Protein AF-A0A9X8VEU8-F1 (afdb_monomer_lite)

Secondary structure (DSSP, 8-state):
-HHHHHHHHHHHHHHHHHHHHHTS-GGGEEEETTEEEEGGGTEEEEHHHHHHHHTTSPPPPTTT-PPPPGGG-SSTT--SS---TTHHHHHHT---BGGG---TTPPEEEEE--SSTT-EEEEEE-HHHHTSTTEEEEEEETTEEEEEESSHHHHHHHHHH-EEEEE-TTS----HHHHHHHHHHHHTS--------S-HHHHHTT-S---------PPPP---SSPS--EEEE-SS-EEEEE--S-HHHHHHHHHHHHT--GGGEEEEE-B-S--TTTT-----TTT---HHHHHHHHHHHH-

InterPro domains:
  IPR000674 Aldehyde oxidase/xanthine dehydrogenase, a/b hammerhead [SM01008] (92-170)
  IPR008274 Aldehyde oxidase/xanthine dehydrogenase, first molybdopterin binding domain [PF02738] (193-281)
  IPR036856 Aldehyde oxidase/xanthine dehydrogenase, a/b hammerhead superfamily [SSF54665] (63-169)
  IPR037165 Aldehyde oxidase/xanthine dehydrogenase, molybdopterin binding domain superfamily [SSF56003] (151-283)
  IPR052516 Nicotinate and N-heterocyclic Hydroxylase [PTHR47495] (2-282)

pLDDT: mean 92.83, std 7.63, range [43.69, 98.81]

Foldseek 3Di:
DVVQLVVLQLVQLLLVLCCVVVVHDSVQWDDDPQWIARVVVRDIDGSVVRVVVSVPDDGPDSVPGDGDDPVPDPPPPDPPPDDPPCVVCVVPVVADAQLNDDDVPDWDKDFDADPFAPKDFPDKDQPQLCPQPFFDDWFAFPGHIMTTGPDDVSNVSSSVRIGTDIDCVVTDDDDPVRVVVVVVVVVPDDDDPPDDDDDVVVCVVPDPDDDDDDDDDDDDDQDQPDDDDWDWDDDLAAIEIEHQAPDCVQLLVVLCVLSVYDSVRYYYHHGDDSGQSCVNVDNCDPNRGDHSSSVNSRNNVRVD

Sequence (304 aa):
EQMRRMGAMARALLVQAAAQSWKTSAQEITVQAGKIRHAASGREAGFGEFAALAATLPPPDPASLTLKDPANFTLIGKARGLHRVDSLAKTNGSAQFSQDIHEPDMLTVTIKKPPRFGGKVATFDAERALAVPGVVAVKQVATGVAVYAKNTWAAIQGRERLRVTWDDAQAERRNTEEIYAEFRQVAQKTGVVAKSHGKPDEVFDKADKVIEAEYTFPYVAHAPMEPLDGYLFWDGESVKARYGCQIQTLDHKQLCDLFELPPDKVQIETILAGGSFGRRIDLGNPTLGPDLAADMAAAAKGIG

Radius of gyration: 27.78 Å; chains: 1; bounding box: 67×59×66 Å

Structure (mmCIF, N/CA/C/O backbone):
data_AF-A0A9X8VEU8-F1
#
_entry.id   AF-A0A9X8VEU8-F1
#
loop_
_atom_site.group_PDB
_atom_site.id
_atom_site.type_symbol
_atom_site.label_atom_id
_atom_site.label_alt_id
_atom_site.label_comp_id
_atom_site.label_asym_id
_atom_site.label_entity_id
_atom_site.label_seq_id
_atom_site.pdbx_PDB_ins_code
_atom_site.Cartn_x
_atom_site.Cartn_y
_atom_site.Cartn_z
_atom_site.occupancy
_atom_site.B_iso_or_equiv
_atom_site.auth_seq_id
_atom_site.auth_comp_id
_atom_site.auth_asym_id
_atom_site.auth_atom_id
_atom_site.pdbx_PDB_model_num
ATOM 1 N N . GLU A 1 1 ? -5.281 13.132 26.266 1.00 80.88 1 GLU A N 1
ATOM 2 C CA . GLU A 1 1 ? -6.517 13.466 27.016 1.00 80.88 1 GLU A CA 1
ATOM 3 C C . GLU A 1 1 ? -7.752 13.579 26.122 1.00 80.88 1 GLU A C 1
ATOM 5 O O . GLU A 1 1 ? -8.737 12.907 26.402 1.00 80.88 1 GLU A O 1
ATOM 10 N N . GLN A 1 2 ? -7.682 14.337 25.023 1.00 89.00 2 GLN A N 1
ATOM 11 C CA . GLN A 1 2 ? -8.755 14.501 24.027 1.00 89.00 2 GLN A CA 1
ATOM 12 C C . GLN A 1 2 ? -9.494 13.194 23.668 1.00 89.00 2 GLN A C 1
ATOM 14 O O . GLN A 1 2 ? -10.708 13.115 23.826 1.00 89.00 2 GLN A O 1
ATOM 19 N N . MET A 1 3 ? -8.769 12.131 23.298 1.00 91.31 3 MET A N 1
ATOM 20 C CA . MET A 1 3 ? -9.357 10.817 22.971 1.00 91.31 3 MET A CA 1
ATOM 21 C C . MET A 1 3 ? -10.167 10.196 24.124 1.00 91.31 3 MET A C 1
ATOM 23 O O . MET A 1 3 ? -11.203 9.578 23.896 1.00 91.31 3 MET A O 1
ATOM 27 N N . ARG A 1 4 ? -9.744 10.390 25.383 1.00 91.06 4 ARG A N 1
ATOM 28 C CA . ARG A 1 4 ? -10.476 9.890 26.563 1.00 91.06 4 ARG A CA 1
ATOM 29 C C . ARG A 1 4 ? -11.782 10.655 26.769 1.00 91.06 4 ARG A C 1
ATOM 31 O O . ARG A 1 4 ? -12.783 10.035 27.114 1.00 91.06 4 ARG A O 1
ATOM 38 N N . ARG A 1 5 ? -11.775 11.972 26.531 1.00 92.31 5 ARG A N 1
ATOM 39 C CA . ARG A 1 5 ? -12.982 12.813 26.580 1.00 92.31 5 ARG A CA 1
ATOM 40 C C . ARG A 1 5 ? -13.979 12.408 25.497 1.00 92.31 5 ARG A C 1
ATOM 42 O O . ARG A 1 5 ? -15.144 12.209 25.815 1.00 92.31 5 ARG A O 1
ATOM 49 N N . MET A 1 6 ? -13.514 12.170 24.267 1.00 91.56 6 MET A N 1
ATOM 50 C CA . MET A 1 6 ? -14.371 11.657 23.188 1.00 91.56 6 MET A CA 1
ATOM 51 C C . MET A 1 6 ? -14.985 10.292 23.533 1.00 91.56 6 MET A C 1
ATOM 53 O O . MET A 1 6 ? -16.185 10.099 23.363 1.00 91.56 6 MET A O 1
ATOM 57 N N . GLY A 1 7 ? -14.202 9.364 24.095 1.00 92.56 7 GLY A N 1
ATOM 58 C CA . GLY A 1 7 ? -14.723 8.066 24.540 1.00 92.56 7 GLY A CA 1
ATOM 59 C C . GLY A 1 7 ? -15.752 8.168 25.676 1.00 92.56 7 GLY A C 1
ATOM 60 O O . GLY A 1 7 ? -16.753 7.452 25.668 1.00 92.56 7 GLY A O 1
ATOM 61 N N . ALA A 1 8 ? -15.539 9.069 26.642 1.00 93.56 8 ALA A N 1
ATOM 62 C CA . ALA A 1 8 ? -16.493 9.319 27.725 1.00 93.56 8 ALA A CA 1
ATOM 63 C C . ALA A 1 8 ? -17.805 9.930 27.205 1.00 93.56 8 ALA A C 1
ATOM 65 O O . ALA A 1 8 ? -18.878 9.479 27.605 1.00 93.56 8 ALA A O 1
ATOM 66 N N . MET A 1 9 ? -17.711 10.880 26.269 1.00 95.06 9 MET A N 1
ATOM 67 C CA . MET A 1 9 ? -18.851 11.488 25.575 1.00 95.06 9 MET A CA 1
ATOM 68 C C . MET A 1 9 ? -19.691 10.430 24.850 1.00 95.06 9 MET A C 1
ATOM 70 O O . MET A 1 9 ? -20.888 10.308 25.099 1.00 95.06 9 MET A O 1
ATOM 74 N N . ALA A 1 10 ? -19.051 9.607 24.012 1.00 94.50 10 ALA A N 1
ATOM 75 C CA . ALA A 1 10 ? -19.727 8.547 23.269 1.00 94.50 10 ALA A CA 1
ATOM 76 C C . ALA A 1 10 ? -20.414 7.541 24.205 1.00 94.50 10 ALA A C 1
ATOM 78 O O . ALA A 1 10 ? -21.565 7.169 23.984 1.00 94.50 10 ALA A O 1
ATOM 79 N N . ARG A 1 11 ? -19.744 7.136 25.295 1.00 94.81 11 ARG A N 1
ATOM 80 C CA . ARG A 1 11 ? -20.345 6.256 26.308 1.00 94.81 11 ARG A CA 1
ATOM 81 C C . ARG A 1 11 ? -21.582 6.891 26.946 1.00 94.81 11 ARG A C 1
ATOM 83 O O . ARG A 1 11 ? -22.567 6.185 27.133 1.00 94.81 11 ARG A O 1
ATOM 90 N N . ALA A 1 12 ? -21.528 8.172 27.308 1.00 95.12 12 ALA A N 1
ATOM 91 C CA . ALA A 1 12 ? -22.650 8.869 27.932 1.00 95.12 12 ALA A CA 1
ATOM 92 C C . ALA A 1 12 ? -23.870 8.920 27.000 1.00 95.12 12 ALA A C 1
ATOM 94 O O . ALA A 1 12 ? -24.964 8.546 27.418 1.00 95.12 12 ALA A O 1
ATOM 95 N N . LEU A 1 13 ? -23.663 9.275 25.728 1.00 96.44 13 LEU A N 1
ATOM 96 C CA . LEU A 1 13 ? -24.722 9.315 24.715 1.00 96.44 13 LEU A CA 1
ATOM 97 C C . LEU A 1 13 ? -25.338 7.932 24.468 1.00 96.44 13 LEU A C 1
ATOM 99 O O . LEU A 1 13 ? -26.557 7.797 24.435 1.00 96.44 13 LEU A O 1
ATOM 103 N N . LEU A 1 14 ? -24.513 6.885 24.367 1.00 97.50 14 LEU A N 1
ATOM 104 C CA . LEU A 1 14 ? -24.988 5.507 24.210 1.00 97.50 14 LEU A CA 1
ATOM 105 C C . LEU A 1 14 ? -25.795 5.024 25.425 1.00 97.50 14 LEU A C 1
ATOM 107 O O . LEU A 1 14 ? -26.831 4.384 25.265 1.00 97.50 14 LEU A O 1
ATOM 111 N N . VAL A 1 15 ? -25.342 5.344 26.640 1.00 96.69 15 VAL A N 1
ATOM 112 C CA . VAL A 1 15 ? -26.065 5.030 27.882 1.00 96.69 15 VAL A CA 1
ATOM 113 C C . VAL A 1 15 ? -27.403 5.768 27.939 1.00 96.69 15 VAL A C 1
ATOM 115 O O . VAL A 1 15 ? -28.410 5.171 28.314 1.00 96.69 15 VAL A O 1
ATOM 118 N N . GLN A 1 16 ? -27.436 7.037 27.535 1.00 96.12 16 GLN A N 1
ATOM 119 C CA . GLN A 1 16 ? -28.658 7.835 27.503 1.00 96.12 16 GLN A CA 1
ATOM 120 C C . GLN A 1 16 ? -29.652 7.321 26.453 1.00 96.12 16 GLN A C 1
ATOM 122 O O . GLN A 1 16 ? -30.837 7.183 26.751 1.00 96.12 16 GLN A O 1
ATOM 127 N N . ALA A 1 17 ? -29.177 6.976 25.255 1.00 97.88 17 ALA A N 1
ATOM 128 C CA . ALA A 1 17 ? -29.993 6.377 24.203 1.00 97.88 17 ALA A CA 1
ATOM 129 C C . ALA A 1 17 ? -30.575 5.021 24.634 1.00 97.88 17 ALA A C 1
ATOM 131 O O . ALA A 1 17 ? -31.760 4.754 24.412 1.00 97.88 17 ALA A O 1
ATOM 132 N N . ALA A 1 18 ? -29.777 4.193 25.315 1.00 97.88 18 ALA A N 1
ATOM 133 C CA . ALA A 1 18 ? -30.263 2.954 25.904 1.00 97.88 18 ALA A CA 1
ATOM 134 C C . ALA A 1 18 ? -31.328 3.223 26.964 1.00 97.88 18 ALA A C 1
ATOM 136 O O . ALA A 1 18 ? -32.417 2.676 26.860 1.00 97.88 18 ALA A O 1
ATOM 137 N N . ALA A 1 19 ? -31.068 4.117 27.920 1.00 97.38 19 ALA A N 1
ATOM 138 C CA . ALA A 1 19 ? -32.014 4.500 28.966 1.00 97.38 19 ALA A CA 1
ATOM 139 C C . ALA A 1 19 ? -33.370 4.967 28.399 1.00 97.38 19 ALA A C 1
ATOM 141 O O . ALA A 1 19 ? -34.414 4.496 28.849 1.00 97.38 19 ALA A O 1
ATOM 142 N N . GLN A 1 20 ? -33.361 5.805 27.353 1.00 97.12 20 GLN A N 1
ATOM 143 C CA . GLN A 1 20 ? -34.574 6.237 26.646 1.00 97.12 20 GLN A CA 1
ATOM 144 C C . GLN A 1 20 ? -35.307 5.067 25.977 1.00 97.12 20 GLN A C 1
ATOM 146 O O . GLN A 1 20 ? -36.500 4.873 26.213 1.00 97.12 20 GLN A O 1
ATOM 151 N N . SER A 1 21 ? -34.592 4.255 25.192 1.00 96.94 21 SER A N 1
ATOM 152 C CA . SER A 1 21 ? -35.161 3.094 24.483 1.00 96.94 21 SER A CA 1
ATOM 153 C C . SER A 1 21 ? -35.772 2.087 25.453 1.00 96.94 21 SER A C 1
ATOM 155 O O . SER A 1 21 ? -36.806 1.469 25.205 1.00 96.94 21 SER A O 1
ATOM 157 N N . TRP A 1 22 ? -35.122 1.939 26.598 1.00 97.44 22 TRP A N 1
ATOM 158 C CA . TRP A 1 22 ? -35.466 0.982 27.623 1.00 97.44 22 TRP A CA 1
ATOM 159 C C . TRP A 1 22 ? -36.407 1.532 28.691 1.00 97.44 22 TRP A C 1
ATOM 161 O O . TRP A 1 22 ? -36.830 0.756 29.554 1.00 97.44 22 TRP A O 1
ATOM 171 N N . LYS A 1 23 ? -36.768 2.817 28.605 1.00 96.56 23 LYS A N 1
ATOM 172 C CA . LYS A 1 23 ? -37.617 3.529 29.567 1.00 96.56 23 LYS A CA 1
ATOM 173 C C . LYS A 1 23 ? -37.139 3.324 31.008 1.00 96.56 23 LYS A C 1
ATOM 175 O O . LYS A 1 23 ? -37.924 2.995 31.890 1.00 96.56 23 LYS A O 1
ATOM 180 N N . THR A 1 24 ? -35.834 3.460 31.217 1.00 96.69 24 THR A N 1
ATOM 181 C CA . THR A 1 24 ? -35.183 3.342 32.526 1.00 96.69 24 THR A CA 1
ATOM 182 C C . THR A 1 24 ? -34.239 4.520 32.767 1.00 96.69 24 THR A C 1
ATOM 184 O O . THR A 1 24 ? -34.009 5.347 31.885 1.00 96.69 24 THR A O 1
ATOM 187 N N . SER A 1 25 ? -33.703 4.607 33.975 1.00 96.00 25 SER A N 1
ATOM 188 C CA . SER A 1 25 ? -32.713 5.585 34.393 1.00 96.00 25 SER A CA 1
ATOM 189 C C . SER A 1 25 ? -31.328 5.270 33.813 1.00 96.00 25 SER A C 1
ATOM 191 O O . SER A 1 25 ? -30.880 4.123 33.819 1.00 96.00 25 SER A O 1
ATOM 193 N N . ALA A 1 26 ? -30.596 6.289 33.351 1.00 93.88 26 ALA A N 1
ATOM 194 C CA . ALA A 1 26 ? -29.228 6.132 32.839 1.00 93.88 26 ALA A CA 1
ATOM 195 C C . ALA A 1 26 ? -28.254 5.596 33.905 1.00 93.88 26 ALA A C 1
ATOM 197 O O . ALA A 1 26 ? -27.269 4.935 33.578 1.00 93.88 26 ALA A O 1
ATOM 198 N N . GLN A 1 27 ? -28.547 5.851 35.179 1.00 94.50 27 GLN A N 1
ATOM 199 C CA . GLN A 1 27 ? -27.792 5.381 36.335 1.00 94.50 27 GLN A CA 1
ATOM 200 C C . GLN A 1 27 ? -27.911 3.860 36.534 1.00 94.50 27 GLN A C 1
ATOM 202 O O . GLN A 1 27 ? -27.019 3.251 37.119 1.00 94.50 27 GLN A O 1
ATOM 207 N N . GLU A 1 28 ? -28.974 3.237 36.017 1.00 95.81 28 GLU A N 1
ATOM 208 C CA . GLU A 1 28 ? -29.200 1.785 36.082 1.00 95.81 28 GLU A CA 1
ATOM 209 C C . GLU A 1 28 ? -28.536 1.034 34.914 1.00 95.81 28 GLU A C 1
ATOM 211 O O . GLU A 1 28 ? -28.515 -0.201 34.873 1.00 95.81 28 GLU A O 1
ATOM 216 N N . ILE A 1 29 ? -27.976 1.775 33.954 1.00 97.19 29 ILE A N 1
ATOM 217 C CA . ILE A 1 29 ? -27.321 1.232 32.773 1.00 97.19 29 ILE A CA 1
ATOM 218 C C . ILE A 1 29 ? -25.823 1.071 33.019 1.00 97.19 29 ILE A C 1
ATOM 220 O O . ILE A 1 29 ? -25.087 2.022 33.296 1.00 97.19 29 ILE A O 1
ATOM 224 N N . THR A 1 30 ? -25.332 -0.145 32.814 1.00 95.19 30 THR A N 1
ATOM 225 C CA . THR A 1 30 ? -23.900 -0.450 32.875 1.00 95.19 30 THR A CA 1
ATOM 226 C C . THR A 1 30 ? -23.351 -0.776 31.494 1.00 95.19 30 THR A C 1
ATOM 228 O O . THR A 1 30 ? -24.073 -1.200 30.593 1.00 95.19 30 THR A O 1
ATOM 231 N N . VAL A 1 31 ? -22.046 -0.554 31.322 1.00 94.56 31 VAL A N 1
ATOM 232 C CA . VAL A 1 31 ? -21.327 -0.880 30.086 1.00 94.56 31 VAL A CA 1
ATOM 233 C C . VAL A 1 31 ? -20.151 -1.772 30.434 1.00 94.56 31 VAL A C 1
ATOM 235 O O . VAL A 1 31 ? -19.233 -1.332 31.129 1.00 94.56 31 VAL A O 1
ATOM 238 N N . GLN A 1 32 ? -20.163 -3.002 29.933 1.00 91.75 32 GLN A N 1
ATOM 239 C CA . GLN A 1 32 ? -19.116 -3.987 30.183 1.00 91.75 32 GLN A CA 1
ATOM 240 C C . GLN A 1 32 ? -18.902 -4.855 28.944 1.00 91.75 32 GLN A C 1
ATOM 242 O O . GLN A 1 32 ? -19.862 -5.304 28.326 1.00 91.75 32 GLN A O 1
ATOM 247 N N . ALA A 1 33 ? -17.634 -5.086 28.587 1.00 89.06 33 ALA A N 1
ATOM 248 C CA . ALA A 1 33 ? -17.236 -5.959 27.477 1.00 89.06 33 ALA A CA 1
ATOM 249 C C . ALA A 1 33 ? -17.983 -5.677 26.151 1.00 89.06 33 ALA A C 1
ATOM 251 O O . ALA A 1 33 ? -18.443 -6.594 25.480 1.00 89.06 33 ALA A O 1
ATOM 252 N N . GLY A 1 34 ? -18.133 -4.394 25.793 1.00 92.00 34 GLY A N 1
ATOM 253 C CA . GLY A 1 34 ? -18.794 -3.977 24.547 1.00 92.00 34 GLY A CA 1
ATOM 254 C C . GLY A 1 34 ? -20.324 -4.044 24.570 1.00 92.00 34 GLY A C 1
ATOM 255 O O . GLY A 1 34 ? -20.954 -3.865 23.530 1.00 92.00 34 GLY A O 1
ATOM 256 N N . LYS A 1 35 ? -20.923 -4.297 25.737 1.00 96.50 35 LYS A N 1
ATOM 257 C CA . LYS A 1 35 ? -22.369 -4.443 25.890 1.00 96.50 35 LYS A CA 1
ATOM 258 C C . LYS A 1 35 ? -22.936 -3.466 26.902 1.00 96.50 35 LYS A C 1
ATOM 260 O O . LYS A 1 35 ? -22.325 -3.211 27.943 1.00 96.50 35 LYS A O 1
ATOM 265 N N . ILE A 1 36 ? -24.110 -2.946 26.581 1.00 97.75 36 ILE A N 1
ATOM 266 C CA . ILE A 1 36 ? -24.948 -2.127 27.448 1.00 97.75 36 ILE A CA 1
ATOM 267 C C . ILE A 1 36 ? -25.932 -3.057 28.149 1.00 97.75 36 ILE A C 1
ATOM 269 O O . ILE A 1 36 ? -26.512 -3.929 27.507 1.00 97.75 36 ILE A O 1
ATOM 273 N N . ARG A 1 37 ? -26.086 -2.913 29.466 1.00 97.94 37 ARG A N 1
ATOM 274 C CA . ARG A 1 37 ? -26.861 -3.827 30.315 1.00 97.94 37 ARG A CA 1
ATOM 275 C C . ARG A 1 37 ? -27.745 -3.054 31.280 1.00 97.94 37 ARG A C 1
ATOM 277 O O . ARG A 1 37 ? -27.285 -2.087 31.885 1.00 97.94 37 ARG A O 1
ATOM 284 N N . HIS A 1 38 ? -28.965 -3.538 31.480 1.00 97.56 38 HIS A N 1
ATOM 285 C CA . HIS A 1 38 ? -29.892 -3.053 32.497 1.00 97.56 38 HIS A CA 1
ATOM 286 C C . HIS A 1 38 ? -30.288 -4.199 33.430 1.00 97.56 38 HIS A C 1
ATOM 288 O O . HIS A 1 38 ? -31.180 -4.994 33.111 1.00 97.56 38 HIS A O 1
ATOM 294 N N . ALA A 1 39 ? -29.615 -4.275 34.582 1.00 94.62 39 ALA A N 1
ATOM 295 C CA . ALA A 1 39 ? -29.668 -5.422 35.489 1.00 94.62 39 ALA A CA 1
ATOM 296 C C . ALA A 1 39 ? -31.090 -5.742 35.973 1.00 94.62 39 ALA A C 1
ATOM 298 O O . ALA A 1 39 ? -31.494 -6.899 35.917 1.00 94.62 39 ALA A O 1
ATOM 299 N N . ALA A 1 40 ? -31.871 -4.725 36.353 1.00 95.31 40 ALA A N 1
ATOM 300 C CA . ALA A 1 40 ? -33.224 -4.909 36.884 1.00 95.31 40 ALA A CA 1
ATOM 301 C C . ALA A 1 40 ? -34.180 -5.598 35.893 1.00 95.31 40 ALA A C 1
ATOM 303 O O . ALA A 1 40 ? -35.079 -6.321 36.303 1.00 95.31 40 ALA A O 1
ATOM 304 N N . SER A 1 41 ? -33.971 -5.405 34.585 1.00 95.00 41 SER A N 1
ATOM 305 C CA . SER A 1 41 ? -34.789 -6.042 33.537 1.00 95.00 41 SER A CA 1
ATOM 306 C C . SER A 1 41 ? -34.140 -7.257 32.871 1.00 95.00 41 SER A C 1
ATOM 308 O O . SER A 1 41 ? -34.758 -7.871 32.010 1.00 95.00 41 SER A O 1
ATOM 310 N N . GLY A 1 42 ? -32.859 -7.522 33.141 1.00 95.38 42 GLY A N 1
ATOM 311 C CA . GLY A 1 42 ? -32.063 -8.509 32.402 1.00 95.38 42 GLY A CA 1
ATOM 312 C C . GLY A 1 42 ? -31.724 -8.145 30.946 1.00 95.38 42 GLY A C 1
ATOM 313 O O . GLY A 1 42 ? -31.054 -8.926 30.278 1.00 95.38 42 GLY A O 1
ATOM 314 N N . ARG A 1 43 ? -32.145 -6.977 30.433 1.00 96.31 43 ARG A N 1
ATOM 315 C CA . ARG A 1 43 ? -31.849 -6.544 29.057 1.00 96.31 43 ARG A CA 1
ATOM 316 C C . ARG A 1 43 ? -30.367 -6.274 28.833 1.00 96.31 43 ARG A C 1
ATOM 318 O O . ARG A 1 43 ? -29.679 -5.693 29.679 1.00 96.31 43 ARG A O 1
ATOM 325 N N . GLU A 1 44 ? -29.914 -6.631 27.640 1.00 97.44 44 GLU A N 1
ATOM 326 C CA . GLU A 1 44 ? -28.543 -6.473 27.183 1.00 97.44 44 GLU A CA 1
ATOM 327 C C . GLU A 1 44 ? -28.518 -6.280 25.668 1.00 97.44 44 GLU A C 1
ATOM 329 O O . GLU A 1 44 ? -29.206 -6.995 24.945 1.00 97.44 44 GLU A O 1
ATOM 334 N N . ALA A 1 45 ? -27.701 -5.341 25.199 1.00 97.25 45 ALA A N 1
ATOM 335 C CA . ALA A 1 45 ? -27.557 -5.024 23.783 1.00 97.25 45 ALA A CA 1
ATOM 336 C C . ALA A 1 45 ? -26.140 -4.526 23.463 1.00 97.25 45 ALA A C 1
ATOM 338 O O . ALA A 1 45 ? -25.399 -4.072 24.342 1.00 97.25 45 ALA A O 1
ATOM 339 N N . GLY A 1 46 ? -25.743 -4.626 22.195 1.00 97.81 46 GLY A N 1
ATOM 340 C CA . GLY A 1 46 ? -24.497 -4.034 21.699 1.00 97.81 46 GLY A CA 1
ATOM 341 C C . GLY A 1 46 ? -24.636 -2.528 21.451 1.00 97.81 46 GLY A C 1
ATOM 342 O O . GLY A 1 46 ? -25.739 -1.998 21.380 1.00 97.81 46 GLY A O 1
ATOM 343 N N . PHE A 1 47 ? -23.516 -1.823 21.263 1.00 97.38 47 PHE A N 1
ATOM 344 C CA . PHE A 1 47 ? -23.546 -0.378 20.981 1.00 97.38 47 PHE A CA 1
ATOM 345 C C . PHE A 1 47 ? -24.305 -0.015 19.700 1.00 97.38 47 PHE A C 1
ATOM 347 O O . PHE A 1 47 ? -24.947 1.031 19.659 1.00 97.38 47 PHE A O 1
ATOM 354 N N . GLY A 1 48 ? -24.249 -0.877 18.677 1.00 96.81 48 GLY A N 1
ATOM 355 C CA . GLY A 1 48 ? -24.879 -0.629 17.377 1.00 96.81 48 GLY A CA 1
ATOM 356 C C . GLY A 1 48 ? -26.388 -0.395 17.460 1.00 96.81 48 GLY A C 1
ATOM 357 O O . GLY A 1 48 ? -26.905 0.434 16.722 1.00 96.81 48 GLY A O 1
ATOM 358 N N . GLU A 1 49 ? -27.069 -1.038 18.412 1.00 97.44 49 GLU A N 1
ATOM 359 C CA . GLU A 1 49 ? -28.515 -0.884 18.618 1.00 97.44 49 GLU A CA 1
ATOM 360 C C . GLU A 1 49 ? -28.902 0.549 19.014 1.00 97.44 49 GLU A C 1
ATOM 362 O O . GLU A 1 49 ? -29.955 1.042 18.621 1.00 97.44 49 GLU A O 1
ATOM 367 N N . PHE A 1 50 ? -28.022 1.252 19.733 1.00 97.75 50 PHE A N 1
ATOM 368 C CA . PHE A 1 50 ? -28.281 2.611 20.216 1.00 97.75 50 PHE A CA 1
ATOM 369 C C . PHE A 1 50 ? -27.518 3.686 19.448 1.00 97.75 50 PHE A C 1
ATOM 371 O O . PHE A 1 50 ? -27.735 4.867 19.702 1.00 97.75 50 PHE A O 1
ATOM 378 N N . ALA A 1 51 ? -26.627 3.311 18.526 1.00 97.06 51 ALA A N 1
ATOM 379 C CA . ALA A 1 51 ? -25.727 4.246 17.854 1.00 97.06 51 ALA A CA 1
ATOM 380 C C . ALA A 1 51 ? -26.484 5.327 17.065 1.00 97.06 51 ALA A C 1
ATOM 382 O O . ALA A 1 51 ? -26.157 6.506 17.182 1.00 97.06 51 ALA A O 1
ATOM 383 N N . ALA A 1 52 ? -27.526 4.939 16.320 1.00 97.38 52 ALA A N 1
ATOM 384 C CA . ALA A 1 52 ? -28.333 5.873 15.534 1.00 97.38 52 ALA A CA 1
ATOM 385 C C . ALA A 1 52 ? -29.066 6.892 16.421 1.00 97.38 52 ALA A C 1
ATOM 387 O O . ALA A 1 52 ? -29.016 8.088 16.154 1.00 97.38 52 ALA A O 1
ATOM 388 N N . LEU A 1 53 ? -29.685 6.435 17.516 1.00 97.31 53 LEU A N 1
ATOM 389 C CA . LEU A 1 53 ? -30.354 7.325 18.466 1.00 97.31 53 LEU A CA 1
ATOM 390 C C . LEU A 1 53 ? -29.344 8.215 19.202 1.00 97.31 53 LEU A C 1
ATOM 392 O O . LEU A 1 53 ? -29.543 9.424 19.287 1.00 97.31 53 LEU A O 1
ATOM 396 N N . ALA A 1 54 ? -28.232 7.645 19.673 1.00 97.00 54 ALA A N 1
ATOM 397 C CA . ALA A 1 54 ? -27.170 8.376 20.361 1.00 97.00 54 ALA A CA 1
ATOM 398 C C . ALA A 1 54 ? -26.602 9.522 19.510 1.00 97.00 54 ALA A C 1
ATOM 400 O O . ALA A 1 54 ? -26.286 10.575 20.057 1.00 97.00 54 ALA A O 1
ATOM 401 N N . ALA A 1 55 ? -26.523 9.348 18.186 1.00 96.62 55 ALA A N 1
ATOM 402 C CA . ALA A 1 55 ? -26.067 10.381 17.257 1.00 96.62 55 ALA A CA 1
ATOM 403 C C . ALA A 1 55 ? -27.012 11.596 17.156 1.00 96.62 55 ALA A C 1
ATOM 405 O O . ALA A 1 55 ? -26.574 12.665 16.741 1.00 96.62 55 ALA A O 1
ATOM 406 N N . THR A 1 56 ? -28.286 11.451 17.538 1.00 96.88 56 THR A N 1
ATOM 407 C CA . THR A 1 56 ? -29.272 12.551 17.537 1.00 96.88 56 THR A CA 1
ATOM 408 C C . THR A 1 56 ? -29.372 13.292 18.871 1.00 96.88 56 THR A C 1
ATOM 410 O O . THR A 1 56 ? -30.002 14.346 18.944 1.00 96.88 56 THR A O 1
ATOM 413 N N . LEU A 1 57 ? -28.780 12.747 19.937 1.00 95.56 57 LEU A N 1
ATOM 414 C CA . LEU A 1 57 ? -28.854 13.339 21.269 1.00 95.56 57 LEU A CA 1
ATOM 415 C C . LEU A 1 57 ? -27.875 14.516 21.402 1.00 95.56 57 LEU A C 1
ATOM 417 O O . LEU A 1 57 ? -26.773 14.470 20.849 1.00 95.56 57 LEU A O 1
ATOM 421 N N . PRO A 1 58 ? -28.236 15.565 22.165 1.00 94.00 58 PRO A N 1
ATOM 422 C CA . PRO A 1 58 ? -27.322 16.666 22.422 1.00 94.00 58 PRO A CA 1
ATOM 423 C C . PRO A 1 58 ? -26.104 16.165 23.215 1.00 94.00 58 PRO A C 1
ATOM 425 O O . PRO A 1 58 ? -26.273 15.424 24.189 1.00 94.00 58 PRO A O 1
ATOM 428 N N . PRO A 1 59 ? -24.877 16.566 22.839 1.00 89.25 59 PRO A N 1
ATOM 429 C CA . PRO A 1 59 ? -23.687 16.178 23.579 1.00 89.25 59 PRO A CA 1
ATOM 430 C C . PRO A 1 59 ? -23.743 16.751 25.006 1.00 89.25 59 PRO A C 1
ATOM 432 O O . PRO A 1 59 ? -24.029 17.941 25.164 1.00 89.25 59 PRO A O 1
ATOM 435 N N . PRO A 1 60 ? -23.469 15.950 26.053 1.00 88.62 60 PRO A N 1
ATOM 436 C CA . PRO A 1 60 ? -23.349 16.475 27.408 1.00 88.62 60 PRO A CA 1
ATOM 437 C C . PRO A 1 60 ? -22.196 17.477 27.529 1.00 88.62 60 PRO A C 1
ATOM 439 O O . PRO A 1 60 ? -21.251 17.470 26.739 1.00 88.62 60 PRO A O 1
ATOM 442 N N . ASP A 1 61 ? -22.255 18.323 28.558 1.00 89.75 61 ASP A N 1
ATOM 443 C CA . ASP A 1 61 ? -21.198 19.288 28.856 1.00 89.75 61 ASP A CA 1
ATOM 444 C C . ASP A 1 61 ? -19.846 18.562 29.040 1.00 89.75 61 ASP A C 1
ATOM 446 O O . ASP A 1 61 ? -19.735 17.700 29.924 1.00 89.75 61 ASP A O 1
ATOM 450 N N . PRO A 1 62 ? -18.797 18.900 28.260 1.00 85.56 62 PRO A N 1
ATOM 451 C CA . PRO A 1 62 ? -17.465 18.323 28.411 1.00 85.56 62 PRO A CA 1
ATOM 452 C C . PRO A 1 62 ? -16.877 18.419 29.825 1.00 85.56 62 PRO A C 1
ATOM 454 O O . PRO A 1 62 ? -16.060 17.566 30.189 1.00 85.56 62 PRO A O 1
ATOM 457 N N . ALA A 1 63 ? -17.262 19.430 30.614 1.00 85.81 63 ALA A N 1
ATOM 458 C CA . ALA A 1 63 ? -16.832 19.585 32.004 1.00 85.81 63 ALA A CA 1
ATOM 459 C C . ALA A 1 63 ? -17.512 18.579 32.951 1.00 85.81 63 ALA A C 1
ATOM 461 O O . ALA A 1 63 ? -16.917 18.182 33.951 1.00 85.81 63 ALA A O 1
ATOM 462 N N . SER A 1 64 ? -18.715 18.107 32.608 1.00 85.81 64 SER A N 1
ATOM 463 C CA . SER A 1 64 ? -19.464 17.109 33.387 1.00 85.81 64 SER A CA 1
ATOM 464 C C . SER A 1 64 ? -18.995 15.664 33.156 1.00 85.81 64 SER A C 1
ATOM 466 O O . SER A 1 64 ? -19.353 14.753 33.905 1.00 85.81 64 SER A O 1
ATOM 468 N N . LEU A 1 65 ? -18.178 15.426 32.122 1.00 89.00 65 LEU A N 1
ATOM 469 C CA . LEU A 1 65 ? -17.725 14.087 31.758 1.00 89.00 65 LEU A CA 1
ATOM 470 C C . LEU A 1 65 ? -16.724 13.526 32.769 1.00 89.00 65 LEU A C 1
ATOM 472 O O . LEU A 1 65 ? -15.570 13.950 32.850 1.00 89.00 65 LEU A O 1
ATOM 476 N N . THR A 1 66 ? -17.128 12.465 33.465 1.00 88.50 66 THR A N 1
ATOM 477 C CA . THR A 1 66 ? -16.207 11.667 34.277 1.00 88.50 66 THR A CA 1
ATOM 478 C C . THR A 1 66 ? -15.374 10.745 33.388 1.00 88.50 66 THR A C 1
ATOM 480 O O . THR A 1 66 ? -15.890 9.844 32.721 1.00 88.50 66 THR A O 1
ATOM 483 N N . LEU A 1 67 ? -14.055 10.941 33.390 1.00 91.94 67 LEU A N 1
ATOM 484 C CA . LEU A 1 67 ? -13.134 10.041 32.704 1.00 91.94 67 LEU A CA 1
ATOM 485 C C . LEU A 1 67 ? -12.927 8.763 33.516 1.00 91.94 67 LEU A C 1
ATOM 487 O O . LEU A 1 67 ? -12.749 8.801 34.730 1.00 91.94 67 LEU A O 1
ATOM 491 N N . LYS A 1 68 ? -12.862 7.622 32.823 1.00 90.88 68 LYS A N 1
ATOM 492 C CA . LYS A 1 68 ? -12.497 6.351 33.451 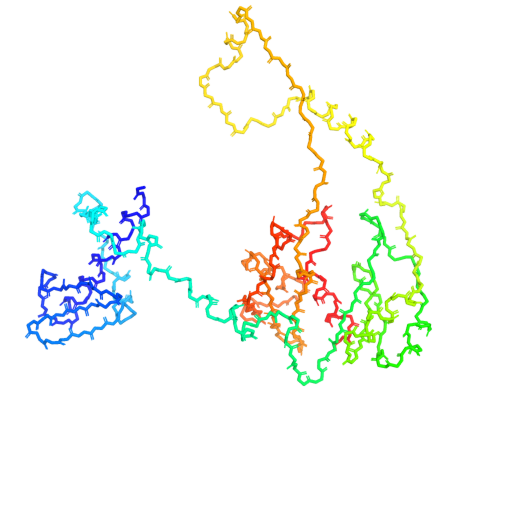1.00 90.88 68 LYS A CA 1
ATOM 493 C C . LYS A 1 68 ? -11.100 6.455 34.070 1.00 90.88 68 LYS A C 1
ATOM 495 O O . LYS A 1 68 ? -10.151 6.821 33.367 1.00 90.88 68 LYS A O 1
ATOM 500 N N . ASP A 1 69 ? -10.995 6.119 35.351 1.00 92.06 69 ASP A N 1
ATOM 501 C CA . ASP A 1 69 ? -9.727 6.037 36.077 1.00 92.06 69 ASP A CA 1
ATOM 502 C C . ASP A 1 69 ? -8.780 5.032 35.383 1.00 92.06 69 ASP A C 1
ATOM 504 O O . ASP A 1 69 ? -9.223 3.920 35.062 1.00 92.06 69 ASP A O 1
ATOM 508 N N . PRO A 1 70 ? -7.504 5.388 35.128 1.00 91.88 70 PRO A N 1
ATOM 509 C CA . PRO A 1 70 ? -6.504 4.457 34.614 1.00 91.88 70 PRO A CA 1
ATOM 510 C C . PRO A 1 70 ? -6.384 3.137 35.389 1.00 91.88 70 PRO A C 1
ATOM 512 O O . PRO A 1 70 ? -6.177 2.095 34.765 1.00 91.88 70 PRO A O 1
ATOM 515 N N . ALA A 1 71 ? -6.580 3.141 36.711 1.00 92.25 71 ALA A N 1
ATOM 516 C CA . ALA A 1 71 ? -6.582 1.930 37.536 1.00 92.25 71 ALA A CA 1
ATOM 517 C C . ALA A 1 71 ? -7.684 0.939 37.117 1.00 92.25 71 ALA A C 1
ATOM 519 O O . ALA A 1 71 ? -7.504 -0.276 37.202 1.00 92.25 71 ALA A O 1
ATOM 520 N N . ASN A 1 72 ? -8.792 1.452 36.574 1.00 90.44 72 ASN A N 1
ATOM 521 C CA . ASN A 1 72 ? -9.931 0.663 36.108 1.00 90.44 72 ASN A CA 1
ATOM 522 C C . ASN A 1 72 ? -9.796 0.206 34.644 1.00 90.44 72 ASN A C 1
ATOM 524 O O . ASN A 1 72 ? -10.721 -0.406 34.092 1.00 90.44 72 ASN A O 1
ATOM 528 N N . PHE A 1 73 ? -8.697 0.524 33.953 1.00 90.75 73 PHE A N 1
ATOM 529 C CA . PHE A 1 73 ? -8.489 0.074 32.579 1.00 90.75 73 PHE A CA 1
ATOM 530 C C . PHE A 1 73 ? -8.370 -1.448 32.509 1.00 90.75 73 PHE A C 1
ATOM 532 O O . PHE A 1 73 ? -7.571 -2.073 33.199 1.00 90.75 73 PHE A O 1
ATOM 539 N N . THR A 1 74 ? -9.179 -2.044 31.635 1.00 88.38 74 THR A N 1
ATOM 540 C CA . THR A 1 74 ? -9.243 -3.496 31.438 1.00 88.38 74 THR A CA 1
ATOM 541 C C . THR A 1 74 ? -8.353 -3.968 30.292 1.00 88.38 74 THR A C 1
ATOM 543 O O . THR A 1 74 ? -7.923 -5.111 30.309 1.00 88.38 74 THR A O 1
ATOM 546 N N . LEU A 1 75 ? -8.070 -3.098 29.314 1.00 89.12 75 LEU A N 1
ATOM 547 C CA . LEU A 1 75 ? -7.255 -3.416 28.134 1.00 89.12 75 LEU A CA 1
ATOM 548 C C . LEU A 1 75 ? -5.984 -2.555 28.038 1.00 89.12 75 LEU A C 1
ATOM 550 O O . LEU A 1 75 ? -4.906 -3.045 27.724 1.00 89.12 75 LEU A O 1
ATOM 554 N N . ILE A 1 76 ? -6.092 -1.258 28.336 1.00 90.12 76 ILE A N 1
ATOM 555 C CA . ILE A 1 76 ? -4.975 -0.311 28.220 1.00 90.12 76 ILE A CA 1
ATOM 556 C C . ILE A 1 76 ? -3.939 -0.593 29.315 1.00 90.12 76 ILE A C 1
ATOM 558 O O . ILE A 1 76 ? -4.283 -0.662 30.494 1.00 90.12 76 ILE A O 1
ATOM 562 N N . GLY A 1 77 ? -2.672 -0.741 28.919 1.00 88.94 77 GLY A N 1
ATOM 563 C CA . GLY A 1 77 ? -1.559 -1.013 29.835 1.00 88.94 77 GLY A CA 1
ATOM 564 C C . GLY A 1 77 ? -1.518 -2.444 30.384 1.00 88.94 77 GLY A C 1
ATOM 565 O O . GLY A 1 77 ? -0.699 -2.740 31.252 1.00 88.94 77 GLY A O 1
ATOM 566 N N . LYS A 1 78 ? -2.382 -3.350 29.905 1.00 87.56 78 LYS A N 1
ATOM 567 C CA . LYS A 1 78 ? -2.384 -4.760 30.312 1.00 87.56 78 LYS A CA 1
ATOM 568 C C . LYS A 1 78 ? -1.589 -5.585 29.298 1.00 87.56 78 LYS A C 1
ATOM 570 O O . LYS A 1 78 ? -2.083 -5.910 28.232 1.00 87.56 78 LYS A O 1
ATOM 575 N N . ALA A 1 79 ? -0.339 -5.906 29.625 1.00 80.75 79 ALA A N 1
ATOM 576 C CA . ALA A 1 79 ? 0.532 -6.688 28.738 1.00 80.75 79 ALA A CA 1
ATOM 577 C C . ALA A 1 79 ? 0.333 -8.211 28.866 1.00 80.75 79 ALA A C 1
ATOM 579 O O . ALA A 1 79 ? 0.634 -8.959 27.942 1.00 80.75 79 ALA A O 1
ATOM 580 N N . ARG A 1 80 ? -0.160 -8.691 30.016 1.00 83.00 80 ARG A N 1
ATOM 581 C CA . ARG A 1 80 ? -0.368 -10.125 30.269 1.00 83.00 80 ARG A CA 1
ATOM 582 C C . ARG A 1 80 ? -1.784 -10.537 29.875 1.00 83.00 80 ARG A C 1
ATOM 584 O O . ARG A 1 80 ? -2.741 -9.900 30.304 1.00 83.00 80 ARG A O 1
ATOM 591 N N . GLY A 1 81 ? -1.900 -11.612 29.098 1.00 79.06 81 GLY A N 1
ATOM 592 C CA . GLY A 1 81 ? -3.179 -12.227 28.722 1.00 79.06 81 GLY A CA 1
ATOM 593 C C . GLY A 1 81 ? -3.936 -11.533 27.586 1.00 79.06 81 GLY A C 1
ATOM 594 O O . GLY A 1 81 ? -4.988 -12.020 27.185 1.00 79.06 81 GLY A O 1
ATOM 595 N N . LEU A 1 82 ? -3.416 -10.426 27.045 1.00 85.00 82 LEU A N 1
ATOM 596 C CA . LEU A 1 82 ? -3.933 -9.839 25.812 1.00 85.00 82 LEU A CA 1
ATOM 597 C C . LEU A 1 82 ? -3.103 -10.331 24.632 1.00 85.00 82 LEU A C 1
ATOM 599 O O . LEU A 1 82 ? -1.918 -10.025 24.516 1.00 85.00 82 LEU A O 1
ATOM 603 N N . HIS A 1 83 ? -3.750 -11.084 23.752 1.00 87.75 83 HIS A N 1
ATOM 604 C CA . HIS A 1 83 ? -3.184 -11.508 22.480 1.00 87.75 83 HIS A CA 1
ATOM 605 C C . HIS A 1 83 ? -3.759 -10.642 21.367 1.00 87.75 83 HIS A C 1
ATOM 607 O O . HIS A 1 83 ? -4.899 -10.175 21.456 1.00 87.75 83 HIS A O 1
ATOM 613 N N . ARG A 1 84 ? -2.975 -10.409 20.313 1.00 90.69 84 ARG A N 1
ATOM 614 C CA . ARG A 1 84 ? -3.522 -9.730 19.144 1.00 90.69 84 ARG A CA 1
ATOM 615 C C . ARG A 1 84 ? -4.550 -10.647 18.485 1.00 90.69 84 ARG A C 1
ATOM 617 O O . ARG A 1 84 ? -4.363 -11.861 18.430 1.00 90.69 84 ARG A O 1
ATOM 624 N N . VAL A 1 85 ? -5.614 -10.056 17.952 1.00 91.12 85 VAL A N 1
ATOM 625 C CA . VAL A 1 85 ? -6.695 -10.793 17.275 1.00 91.12 85 VAL A CA 1
ATOM 626 C C . VAL A 1 85 ? -6.198 -11.614 16.080 1.00 91.12 85 VAL A C 1
ATOM 628 O O . VAL A 1 85 ? -6.784 -12.635 15.746 1.00 91.12 85 VAL A O 1
ATOM 631 N N . ASP A 1 86 ? -5.086 -11.199 15.473 1.00 92.50 86 ASP A N 1
ATOM 632 C CA . ASP A 1 86 ? -4.449 -11.835 14.320 1.00 92.50 86 ASP A CA 1
ATOM 633 C C . ASP A 1 86 ? -3.354 -12.853 14.698 1.00 92.50 86 ASP A C 1
ATOM 635 O O . ASP A 1 86 ? -2.753 -13.453 13.808 1.00 92.50 86 ASP A O 1
ATOM 639 N N . SER A 1 87 ? -3.072 -13.070 15.992 1.00 93.25 87 SER A N 1
ATOM 640 C CA . SER A 1 87 ? -1.980 -13.950 16.433 1.00 93.25 87 SER A CA 1
ATOM 641 C C . SER A 1 87 ? -2.171 -15.400 15.988 1.00 93.25 87 SER A C 1
ATOM 643 O O . SER A 1 87 ? -1.249 -15.969 15.414 1.00 93.25 87 SER A O 1
ATOM 645 N N . LEU A 1 88 ? -3.355 -15.985 16.213 1.00 93.69 88 LEU A N 1
ATOM 646 C CA . LEU A 1 88 ? -3.601 -17.404 15.926 1.00 93.69 88 LEU A CA 1
ATOM 647 C C . LEU A 1 88 ? -3.390 -17.729 14.441 1.00 93.69 88 LEU A C 1
ATOM 649 O O . LEU A 1 88 ? -2.675 -18.675 14.117 1.00 93.69 88 LEU A O 1
ATOM 653 N N . ALA A 1 89 ? -3.963 -16.906 13.557 1.00 95.69 89 ALA A N 1
ATOM 654 C CA . ALA A 1 89 ? -3.876 -17.103 12.114 1.00 95.69 89 ALA A CA 1
ATOM 655 C C . ALA A 1 89 ? -2.433 -16.993 11.594 1.00 95.69 89 ALA A C 1
ATOM 657 O O . ALA A 1 89 ? -2.013 -17.753 10.722 1.00 95.69 89 ALA A O 1
ATOM 658 N N . LYS A 1 90 ? -1.640 -16.085 12.176 1.00 94.81 90 LYS A N 1
ATOM 659 C CA . LYS A 1 90 ? -0.227 -15.892 11.819 1.00 94.81 90 LYS A CA 1
ATOM 660 C C . LYS A 1 90 ? 0.682 -17.023 12.293 1.00 94.81 90 LYS A C 1
ATOM 662 O O . LYS A 1 90 ? 1.739 -17.222 11.708 1.00 94.81 90 LYS A O 1
ATOM 667 N N . THR A 1 91 ? 0.300 -17.757 13.337 1.00 95.38 91 THR A N 1
ATOM 668 C CA . THR A 1 91 ? 1.129 -18.838 13.898 1.00 95.38 91 THR A CA 1
ATOM 669 C C . THR A 1 91 ? 0.818 -20.220 13.336 1.00 95.38 91 THR A C 1
ATOM 671 O O . THR A 1 91 ? 1.610 -21.134 13.531 1.00 95.38 91 THR A O 1
ATOM 674 N N . ASN A 1 92 ? -0.323 -20.396 12.667 1.00 96.00 92 ASN A N 1
ATOM 675 C CA . ASN A 1 92 ? -0.760 -21.694 12.143 1.00 96.00 92 ASN A CA 1
ATOM 676 C C . ASN A 1 92 ? -0.887 -21.736 10.608 1.00 96.00 92 ASN A C 1
ATOM 678 O O . ASN A 1 92 ? -1.384 -22.724 10.078 1.00 96.00 92 ASN A O 1
ATOM 682 N N . GLY A 1 93 ? -0.475 -20.672 9.908 1.00 95.19 93 GLY A N 1
ATOM 683 C CA . GLY A 1 93 ? -0.516 -20.591 8.444 1.00 95.19 93 GLY A CA 1
ATOM 684 C C . GLY A 1 93 ? -1.903 -20.344 7.839 1.00 95.19 93 GLY A C 1
ATOM 685 O O . GLY A 1 93 ? -2.047 -20.454 6.631 1.00 95.19 93 GLY A O 1
ATOM 686 N N . SER A 1 94 ? -2.924 -20.018 8.643 1.00 96.25 94 SER A N 1
ATOM 687 C CA . SER A 1 94 ? -4.264 -19.675 8.125 1.00 96.25 94 SER A CA 1
ATOM 688 C C . SER A 1 94 ? -4.448 -18.186 7.806 1.00 96.25 94 SER A C 1
ATOM 690 O O . SER A 1 94 ? -5.482 -17.795 7.266 1.00 96.25 94 SER A O 1
ATOM 692 N N . ALA A 1 95 ? -3.466 -17.347 8.148 1.00 96.38 95 ALA A N 1
ATOM 693 C CA . ALA A 1 95 ? -3.412 -15.955 7.718 1.00 96.38 95 ALA A CA 1
ATOM 694 C C . ALA A 1 95 ? -3.344 -15.870 6.187 1.00 96.38 95 ALA A C 1
ATOM 696 O O . ALA A 1 95 ? -2.526 -16.547 5.579 1.00 96.38 95 ALA A O 1
ATOM 697 N N . GLN A 1 96 ? -4.188 -15.021 5.603 1.00 95.50 96 GLN A N 1
ATOM 698 C CA . GLN A 1 96 ? -4.270 -14.795 4.161 1.00 95.50 96 GLN A CA 1
ATOM 699 C C . GLN A 1 96 ? -3.594 -13.469 3.800 1.00 95.50 96 GLN A C 1
ATOM 701 O O . GLN A 1 96 ? -3.936 -12.424 4.370 1.00 95.50 96 GLN A O 1
ATOM 706 N N . PHE A 1 97 ? -2.668 -13.526 2.850 1.00 96.50 97 PHE A N 1
ATOM 707 C CA . PHE A 1 97 ? -1.986 -12.396 2.220 1.00 96.50 97 PHE A CA 1
ATOM 708 C C . PHE A 1 97 ? -2.405 -12.300 0.746 1.00 96.50 97 PHE A C 1
ATOM 710 O O . PHE A 1 97 ? -3.044 -13.208 0.215 1.00 96.50 97 PHE A O 1
ATOM 717 N N . SER A 1 98 ? -2.085 -11.207 0.047 1.00 95.62 98 SER A N 1
ATOM 718 C CA . SER A 1 98 ? -2.577 -11.045 -1.334 1.00 95.62 98 SER A CA 1
ATOM 719 C C . SER A 1 98 ? -1.986 -12.062 -2.313 1.00 95.62 98 SER A C 1
ATOM 721 O O . SER A 1 98 ? -2.668 -12.440 -3.262 1.00 95.62 98 SER A O 1
ATOM 723 N N . GLN A 1 99 ? -0.784 -12.586 -2.053 1.00 94.62 99 GLN A N 1
ATOM 724 C CA . GLN A 1 99 ? -0.200 -13.689 -2.830 1.00 94.62 99 GLN A CA 1
ATOM 725 C C . GLN A 1 99 ? -0.936 -15.029 -2.659 1.00 94.62 99 GLN A C 1
ATOM 727 O O . GLN A 1 99 ? -0.792 -15.906 -3.511 1.00 94.62 99 GLN A O 1
ATOM 732 N N . ASP A 1 100 ? -1.730 -15.186 -1.596 1.00 95.81 100 ASP A N 1
ATOM 733 C CA . ASP A 1 100 ? -2.528 -16.392 -1.348 1.00 95.81 100 ASP A CA 1
ATOM 734 C C . ASP A 1 100 ? -3.874 -16.358 -2.094 1.00 95.81 100 ASP A C 1
ATOM 736 O O . ASP A 1 100 ? -4.563 -17.375 -2.191 1.00 95.81 100 ASP A O 1
ATOM 740 N N . ILE A 1 101 ? -4.257 -15.214 -2.672 1.00 96.38 101 ILE A N 1
ATOM 741 C CA . ILE A 1 101 ? -5.510 -15.070 -3.422 1.00 96.38 101 ILE A CA 1
ATOM 742 C C . ILE A 1 101 ? -5.444 -15.904 -4.699 1.00 96.38 101 ILE A C 1
ATOM 744 O O . ILE A 1 101 ? -4.522 -15.759 -5.494 1.00 96.38 101 ILE A O 1
ATOM 748 N N . HIS A 1 102 ? -6.436 -16.771 -4.893 1.00 94.56 102 HIS A N 1
ATOM 749 C CA . HIS A 1 102 ? -6.607 -17.588 -6.092 1.00 94.56 102 HIS A CA 1
ATOM 750 C C . HIS A 1 102 ? -8.066 -17.489 -6.531 1.00 94.56 102 HIS A C 1
ATOM 752 O O . HIS A 1 102 ? -8.953 -17.996 -5.848 1.00 94.56 102 HIS A O 1
ATOM 758 N N . GLU A 1 103 ? -8.310 -16.839 -7.665 1.00 95.38 103 GLU A N 1
ATOM 759 C CA . GLU A 1 103 ? -9.646 -16.694 -8.250 1.00 95.38 103 GLU A CA 1
ATOM 760 C C . GLU A 1 103 ? -9.729 -17.464 -9.578 1.00 95.38 103 GLU A C 1
ATOM 762 O O . GLU A 1 103 ? -8.695 -17.677 -10.229 1.00 95.38 103 GLU A O 1
ATOM 767 N N . PRO A 1 104 ? -10.929 -17.894 -10.009 1.00 94.44 104 PRO A N 1
ATOM 768 C CA . PRO A 1 104 ? -11.117 -18.465 -11.338 1.00 94.44 104 PRO A CA 1
ATOM 769 C C . PRO A 1 104 ? -10.562 -17.533 -12.421 1.00 94.44 104 PRO A C 1
ATOM 771 O O . PRO A 1 104 ? -10.760 -16.322 -12.366 1.00 94.44 104 PRO A O 1
ATOM 774 N N . ASP A 1 105 ? -9.834 -18.108 -13.379 1.00 92.38 105 ASP A N 1
ATOM 775 C CA . ASP A 1 105 ? -9.225 -17.399 -14.515 1.00 92.38 105 ASP A CA 1
ATOM 776 C C . ASP A 1 105 ? -8.225 -16.281 -14.147 1.00 92.38 105 ASP A C 1
ATOM 778 O O . ASP A 1 105 ? -7.799 -15.509 -15.010 1.00 92.38 105 ASP A O 1
ATOM 782 N N . MET A 1 106 ? -7.780 -16.221 -12.885 1.00 96.75 106 MET A N 1
ATOM 783 C CA . MET A 1 106 ? -6.804 -15.234 -12.428 1.00 96.75 106 MET A CA 1
ATOM 784 C C . MET A 1 106 ? -5.459 -15.397 -13.145 1.00 96.75 106 MET A C 1
ATOM 786 O O . MET A 1 106 ? -4.863 -16.477 -13.178 1.00 96.75 106 MET A O 1
ATOM 790 N N . LEU A 1 107 ? -4.936 -14.285 -13.661 1.00 98.12 107 LEU A N 1
ATOM 791 C CA . LEU A 1 107 ? -3.583 -14.206 -14.198 1.00 98.12 107 LEU A CA 1
ATOM 792 C C . LEU A 1 107 ? -2.630 -13.663 -13.136 1.00 98.12 107 LEU A C 1
ATOM 794 O O . LEU A 1 107 ? -2.910 -12.669 -12.471 1.00 98.12 107 LEU A O 1
ATOM 798 N N . THR A 1 108 ? -1.455 -14.274 -13.028 1.00 98.25 108 THR A N 1
ATOM 799 C CA . THR A 1 108 ? -0.333 -13.671 -12.317 1.00 98.25 108 THR A CA 1
ATOM 800 C C . THR A 1 108 ? 0.377 -12.700 -13.247 1.00 98.25 108 THR A C 1
ATOM 802 O O . THR A 1 108 ? 0.802 -13.074 -14.346 1.00 98.25 108 THR A O 1
ATOM 805 N N . VAL A 1 109 ? 0.531 -11.457 -12.798 1.00 98.19 109 VAL A N 1
ATOM 806 C CA . VAL A 1 109 ? 1.151 -10.391 -13.586 1.00 98.19 109 VAL A CA 1
ATOM 807 C C . VAL A 1 109 ? 2.431 -9.931 -12.914 1.00 98.19 109 VAL A C 1
ATOM 809 O O . VAL A 1 109 ? 2.472 -9.689 -11.711 1.00 98.19 109 VAL A O 1
ATOM 812 N N . THR A 1 110 ? 3.492 -9.784 -13.700 1.00 97.94 110 THR A N 1
ATOM 813 C CA . THR A 1 110 ? 4.703 -9.089 -13.257 1.00 97.94 110 THR A CA 1
ATOM 814 C C . THR A 1 110 ? 5.014 -7.953 -14.216 1.00 97.94 110 THR A C 1
ATOM 816 O O . THR A 1 110 ? 4.839 -8.090 -15.425 1.00 97.94 110 THR A O 1
ATOM 819 N N . ILE A 1 111 ? 5.485 -6.823 -13.691 1.00 97.06 111 ILE A N 1
ATOM 820 C CA . ILE A 1 111 ? 5.856 -5.660 -14.501 1.00 97.06 111 ILE A CA 1
ATOM 821 C C . ILE A 1 111 ? 7.377 -5.534 -14.495 1.00 97.06 111 ILE A C 1
ATOM 823 O O . ILE A 1 111 ? 8.003 -5.458 -13.434 1.00 97.06 111 ILE A O 1
ATOM 827 N N . LYS A 1 112 ? 7.990 -5.518 -15.680 1.00 97.25 112 LYS A N 1
ATOM 828 C CA . LYS A 1 112 ? 9.384 -5.099 -15.837 1.00 97.25 112 LYS A CA 1
ATOM 829 C C . LYS A 1 112 ? 9.406 -3.577 -15.867 1.00 97.25 112 LYS A C 1
ATOM 831 O O . LYS A 1 112 ? 8.852 -2.987 -16.791 1.00 97.25 112 LYS A O 1
ATOM 836 N N . LYS A 1 113 ? 10.004 -2.967 -14.844 1.00 93.88 113 LYS A N 1
ATOM 837 C CA . LYS A 1 113 ? 10.108 -1.512 -14.670 1.00 93.88 113 LYS A CA 1
ATOM 838 C C . LYS A 1 113 ? 11.456 -0.976 -15.177 1.00 93.88 113 LYS A C 1
ATOM 840 O O . LYS A 1 113 ? 12.418 -1.751 -15.227 1.00 93.88 113 LYS A O 1
ATOM 845 N N . PRO A 1 114 ? 11.545 0.319 -15.535 1.00 93.62 114 PRO A N 1
ATOM 846 C CA . PRO A 1 114 ? 12.812 0.957 -15.882 1.00 93.62 114 PRO A CA 1
ATOM 847 C C . PRO A 1 114 ? 13.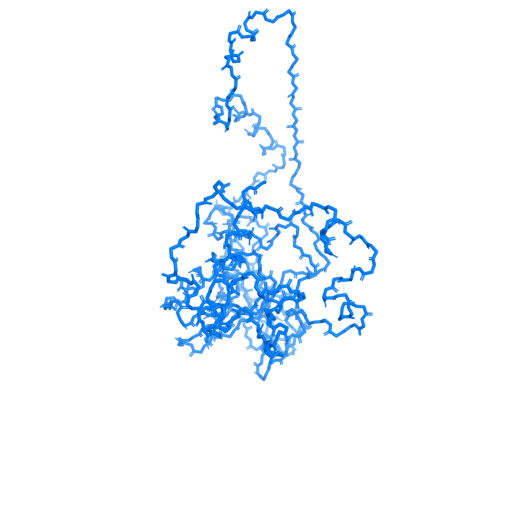812 0.872 -14.715 1.00 93.62 114 PRO A C 1
ATOM 849 O O . PRO A 1 114 ? 13.409 0.967 -13.554 1.00 93.62 114 PRO A O 1
ATOM 852 N N . PRO A 1 115 ? 15.120 0.727 -14.992 1.00 91.88 115 PRO A N 1
ATOM 853 C CA . PRO A 1 115 ? 16.153 0.677 -13.956 1.00 91.88 115 PRO A CA 1
ATOM 854 C C . PRO A 1 115 ? 16.439 2.049 -13.324 1.00 91.88 115 PRO A C 1
ATOM 856 O O . PRO A 1 115 ? 17.134 2.117 -12.313 1.00 91.88 115 PRO A O 1
ATOM 859 N N . ARG A 1 116 ? 15.932 3.137 -13.917 1.00 90.06 116 ARG A N 1
ATOM 860 C CA . ARG A 1 116 ? 16.099 4.514 -13.441 1.00 90.06 116 ARG A CA 1
ATOM 861 C C . ARG A 1 116 ? 14.747 5.160 -13.178 1.00 90.06 116 ARG A C 1
ATOM 863 O O . ARG A 1 116 ? 13.808 4.990 -13.958 1.00 90.06 116 ARG A O 1
ATOM 870 N N . PHE A 1 117 ? 14.665 5.946 -12.107 1.00 87.75 117 PHE A N 1
ATOM 871 C CA . PHE A 1 117 ? 13.500 6.788 -11.844 1.00 87.75 117 PHE A CA 1
ATOM 872 C C . PHE A 1 117 ? 13.284 7.755 -13.012 1.00 87.75 117 PHE A C 1
ATOM 874 O O . PHE A 1 117 ? 14.235 8.374 -13.481 1.00 87.75 117 PHE A O 1
ATOM 881 N N . GLY A 1 118 ? 12.047 7.852 -13.503 1.00 87.69 118 GLY A N 1
ATOM 882 C CA . GLY A 1 118 ? 11.696 8.677 -14.665 1.00 87.69 118 GLY A CA 1
ATOM 883 C C . GLY A 1 118 ? 12.010 8.060 -16.036 1.00 87.69 118 GLY A C 1
ATOM 884 O O . GLY A 1 118 ? 11.624 8.643 -17.049 1.00 87.69 118 GLY A O 1
ATOM 885 N N . GLY A 1 119 ? 12.657 6.888 -16.094 1.00 92.00 119 GLY A N 1
ATOM 886 C CA . GLY A 1 119 ? 12.879 6.164 -17.349 1.00 92.00 119 GLY A CA 1
ATOM 887 C C . GLY A 1 119 ? 11.569 5.677 -17.976 1.00 92.00 119 GLY A C 1
ATOM 888 O O . GLY A 1 119 ? 10.592 5.402 -17.277 1.00 92.00 119 GLY A O 1
ATOM 889 N N . LYS A 1 120 ? 11.533 5.565 -19.305 1.00 92.56 120 LYS A N 1
ATOM 890 C CA . LYS A 1 120 ? 10.343 5.145 -20.070 1.00 92.56 120 LYS A CA 1
ATOM 891 C C . LYS A 1 120 ? 10.663 3.986 -21.001 1.00 92.56 120 LYS A C 1
ATOM 893 O O . LYS A 1 120 ? 11.813 3.777 -21.366 1.00 92.56 120 LYS A O 1
ATOM 898 N N . VAL A 1 121 ? 9.655 3.217 -21.406 1.00 96.06 121 VAL A N 1
ATOM 899 C CA . VAL A 1 121 ? 9.834 2.200 -22.456 1.00 96.06 121 VAL A CA 1
ATOM 900 C C . VAL A 1 121 ? 10.054 2.918 -23.788 1.00 96.06 121 VAL A C 1
ATOM 902 O O . VAL A 1 121 ? 9.164 3.638 -24.235 1.00 96.06 121 VAL A O 1
ATOM 905 N N . ALA A 1 122 ? 11.209 2.712 -24.423 1.00 96.94 122 ALA A N 1
ATOM 906 C CA . ALA A 1 122 ? 11.431 3.141 -25.803 1.00 96.94 122 ALA A CA 1
ATOM 907 C C . ALA A 1 122 ? 10.873 2.087 -26.766 1.00 96.94 122 ALA A C 1
ATOM 909 O O . ALA A 1 122 ? 10.014 2.372 -27.594 1.00 96.94 122 ALA A O 1
ATOM 910 N N . THR A 1 123 ? 11.341 0.846 -26.618 1.00 98.12 123 THR A N 1
ATOM 911 C CA . THR A 1 123 ? 10.887 -0.322 -27.382 1.00 98.12 123 THR A CA 1
ATOM 912 C C . THR A 1 123 ? 11.006 -1.587 -26.532 1.00 98.12 123 THR A C 1
ATOM 914 O O . THR A 1 123 ? 11.751 -1.626 -25.549 1.00 98.12 123 THR A O 1
ATOM 917 N N . PHE A 1 124 ? 10.290 -2.649 -26.900 1.00 98.38 124 PHE A N 1
ATOM 918 C CA . PHE A 1 124 ? 10.450 -3.965 -26.283 1.00 98.38 124 PHE A CA 1
ATOM 919 C C . PHE A 1 124 ? 10.254 -5.093 -27.299 1.00 98.38 124 PHE A C 1
ATOM 921 O O . PHE A 1 124 ? 9.546 -4.935 -28.290 1.00 98.38 124 PHE A O 1
ATOM 928 N N . ASP A 1 125 ? 10.879 -6.234 -27.021 1.00 98.44 125 ASP A N 1
ATOM 929 C CA . ASP A 1 125 ? 10.719 -7.494 -27.745 1.00 98.44 125 ASP A CA 1
ATOM 930 C C . ASP A 1 125 ? 10.161 -8.550 -26.780 1.00 98.44 125 ASP A C 1
ATOM 932 O O . ASP A 1 125 ? 10.791 -8.913 -25.777 1.00 98.44 125 ASP A O 1
ATOM 936 N N . ALA A 1 126 ? 8.948 -9.012 -27.093 1.00 98.38 126 ALA A N 1
ATOM 937 C CA . ALA A 1 126 ? 8.178 -9.961 -26.299 1.00 98.38 126 ALA A CA 1
ATOM 938 C C . ALA A 1 126 ? 8.341 -11.425 -26.730 1.00 98.38 126 ALA A C 1
ATOM 940 O O . ALA A 1 126 ? 7.841 -12.298 -26.021 1.00 98.38 126 ALA A O 1
ATOM 941 N N . GLU A 1 127 ? 9.024 -11.723 -27.841 1.00 98.56 127 GLU A N 1
ATOM 942 C CA . GLU A 1 127 ? 9.042 -13.061 -28.455 1.00 98.56 127 GLU A CA 1
ATOM 943 C C . GLU A 1 127 ? 9.485 -14.137 -27.452 1.00 98.56 127 GLU A C 1
ATOM 945 O O . GLU A 1 127 ? 8.803 -15.138 -27.223 1.00 98.56 127 GLU A O 1
ATOM 950 N N . ARG A 1 128 ? 10.595 -13.885 -26.752 1.00 98.38 128 ARG A N 1
ATOM 951 C CA . ARG A 1 128 ? 11.158 -14.827 -25.771 1.00 98.38 128 ARG A CA 1
ATOM 952 C C . ARG A 1 128 ? 10.321 -14.978 -24.508 1.00 98.38 128 ARG A C 1
ATOM 954 O O . ARG A 1 128 ? 10.403 -16.022 -23.861 1.00 98.38 128 ARG A O 1
ATOM 961 N N . ALA A 1 129 ? 9.584 -13.935 -24.134 1.00 98.62 129 ALA A N 1
ATOM 962 C CA . ALA A 1 129 ? 8.683 -13.963 -22.990 1.00 98.62 129 ALA A CA 1
ATOM 963 C C . ALA A 1 129 ? 7.430 -14.782 -23.326 1.00 98.62 129 ALA A C 1
ATOM 965 O O . ALA A 1 129 ? 7.059 -15.662 -22.557 1.00 98.62 129 ALA A O 1
ATOM 966 N N . LEU A 1 130 ? 6.845 -14.565 -24.508 1.00 98.69 130 LEU A N 1
ATOM 967 C CA . LEU A 1 130 ? 5.696 -15.320 -25.020 1.00 98.69 130 LEU A CA 1
ATOM 968 C C . LEU A 1 130 ? 6.020 -16.801 -25.269 1.00 98.69 130 LEU A C 1
ATOM 970 O O . LEU A 1 130 ? 5.144 -17.649 -25.146 1.00 98.69 130 LEU A O 1
ATOM 974 N N . ALA A 1 131 ? 7.280 -17.133 -25.561 1.00 98.56 131 ALA A N 1
ATOM 975 C CA . ALA A 1 131 ? 7.731 -18.517 -25.701 1.00 98.56 131 ALA A CA 1
ATOM 976 C C . ALA A 1 131 ? 7.786 -19.304 -24.371 1.00 98.56 131 ALA A C 1
ATOM 978 O O . ALA A 1 131 ? 8.033 -20.511 -24.389 1.00 98.56 131 ALA A O 1
ATOM 979 N N . VAL A 1 132 ? 7.607 -18.658 -23.211 1.00 98.75 132 VAL A N 1
ATOM 980 C CA . VAL A 1 132 ? 7.555 -19.348 -21.912 1.00 98.75 132 VAL A CA 1
ATOM 981 C C . VAL A 1 132 ? 6.185 -20.013 -21.739 1.00 98.75 132 VAL A C 1
ATOM 983 O O . VAL A 1 132 ? 5.173 -19.310 -21.729 1.00 98.75 132 VAL A O 1
ATOM 986 N N . PRO A 1 133 ? 6.116 -21.344 -21.529 1.00 98.69 133 PRO A N 1
ATOM 987 C CA . PRO A 1 133 ? 4.847 -22.020 -21.289 1.00 98.69 133 PRO A CA 1
ATOM 988 C C . PRO A 1 133 ? 4.082 -21.402 -20.115 1.00 98.69 133 PRO A C 1
ATOM 990 O O . PRO A 1 133 ? 4.598 -21.296 -19.003 1.00 98.69 133 PRO A O 1
ATOM 993 N N . GLY A 1 134 ? 2.837 -21.003 -20.371 1.00 98.31 134 GLY A N 1
ATOM 994 C CA . GLY A 1 134 ? 1.960 -20.376 -19.383 1.00 98.31 134 GLY A CA 1
ATOM 995 C C . GLY A 1 134 ? 1.907 -18.851 -19.450 1.00 98.31 134 GLY A C 1
ATOM 996 O O . GLY A 1 134 ? 0.981 -18.291 -18.866 1.00 98.31 134 GLY A O 1
ATOM 997 N N . VAL A 1 135 ? 2.814 -18.183 -20.174 1.00 98.81 135 VAL A N 1
ATOM 998 C CA . VAL A 1 135 ? 2.654 -16.761 -20.520 1.00 98.81 135 VAL A CA 1
ATOM 999 C C . VAL A 1 135 ? 1.560 -16.636 -21.576 1.00 98.81 135 VAL A C 1
ATOM 1001 O O . VAL A 1 135 ? 1.566 -17.355 -22.572 1.00 98.81 135 VAL A O 1
ATOM 1004 N N . VAL A 1 136 ? 0.602 -15.741 -21.339 1.00 98.38 136 VAL A N 1
ATOM 1005 C CA . VAL A 1 136 ? -0.566 -15.544 -22.216 1.00 98.38 136 VAL A CA 1
ATOM 1006 C C . VAL A 1 136 ? -0.531 -14.207 -22.945 1.00 98.38 136 VAL A C 1
ATOM 1008 O O . VAL A 1 136 ? -1.072 -14.097 -24.040 1.00 98.38 136 VAL A O 1
ATOM 1011 N N . ALA A 1 137 ? 0.119 -13.195 -22.367 1.00 98.56 137 ALA A N 1
ATOM 1012 C CA . ALA A 1 137 ? 0.250 -11.886 -22.986 1.00 98.56 137 ALA A CA 1
ATOM 1013 C C . ALA A 1 137 ? 1.468 -11.127 -22.455 1.00 98.56 137 ALA A C 1
ATOM 1015 O O . ALA A 1 137 ? 1.925 -11.336 -21.329 1.00 98.56 137 ALA A O 1
ATOM 1016 N N . VAL A 1 138 ? 1.949 -10.190 -23.267 1.00 98.62 138 VAL A N 1
ATOM 1017 C CA . VAL A 1 138 ? 2.932 -9.176 -22.885 1.00 98.62 138 VAL A CA 1
ATOM 1018 C C . VAL A 1 138 ? 2.442 -7.840 -23.426 1.00 98.62 138 VAL A C 1
ATOM 1020 O O . VAL A 1 138 ? 2.140 -7.735 -24.617 1.00 98.62 138 VAL A O 1
ATOM 1023 N N . LYS A 1 139 ? 2.321 -6.829 -22.565 1.00 98.31 139 LYS A N 1
ATOM 1024 C CA . LYS A 1 139 ? 1.773 -5.514 -22.927 1.00 98.31 139 LYS A CA 1
ATOM 1025 C C . LYS A 1 139 ? 2.620 -4.411 -22.319 1.00 98.31 139 LYS A C 1
ATOM 1027 O O . LYS A 1 139 ? 2.968 -4.474 -21.143 1.00 98.31 139 LYS A O 1
ATOM 1032 N N . GLN A 1 140 ? 2.923 -3.382 -23.102 1.00 97.06 140 GLN A N 1
ATOM 1033 C CA . GLN A 1 140 ? 3.423 -2.137 -22.535 1.00 97.06 140 GLN A CA 1
ATOM 1034 C C . GLN A 1 140 ? 2.309 -1.485 -21.712 1.00 97.06 140 GLN A C 1
ATOM 1036 O O . GLN A 1 140 ? 1.165 -1.409 -22.153 1.00 97.06 140 GLN A O 1
ATOM 1041 N N . VAL A 1 141 ? 2.663 -1.032 -20.517 1.00 93.88 141 VAL A N 1
ATOM 1042 C CA . VAL A 1 141 ? 1.788 -0.330 -19.577 1.00 93.88 141 VAL A CA 1
ATOM 1043 C C . VAL A 1 141 ? 2.459 0.981 -19.165 1.00 93.88 141 VAL A C 1
ATOM 1045 O O . VAL A 1 141 ? 3.639 1.193 -19.446 1.00 93.88 141 VAL A O 1
ATOM 1048 N N . ALA A 1 142 ? 1.734 1.875 -18.490 1.00 86.50 142 ALA A N 1
ATOM 1049 C CA . ALA A 1 142 ? 2.266 3.190 -18.109 1.00 86.50 142 ALA A CA 1
ATOM 1050 C C . ALA A 1 142 ? 3.575 3.114 -17.293 1.00 86.50 142 ALA A C 1
ATOM 1052 O O . ALA A 1 142 ? 4.407 4.015 -17.360 1.00 86.50 142 ALA A O 1
ATOM 1053 N N . THR A 1 143 ? 3.768 2.023 -16.548 1.00 85.06 143 THR A N 1
ATOM 1054 C CA . THR A 1 143 ? 4.849 1.855 -15.569 1.00 85.06 143 THR A CA 1
ATOM 1055 C C . THR A 1 143 ? 5.974 0.928 -16.047 1.00 85.06 143 THR A C 1
ATOM 1057 O O . THR A 1 143 ? 6.935 0.687 -15.313 1.00 85.06 143 THR A O 1
ATOM 1060 N N . GLY A 1 144 ? 5.887 0.413 -17.280 1.00 94.12 144 GLY A N 1
ATOM 1061 C CA . GLY A 1 144 ? 6.855 -0.530 -17.838 1.00 94.12 144 GLY A CA 1
ATOM 1062 C C . GLY A 1 144 ? 6.229 -1.499 -18.838 1.00 94.12 144 GLY A C 1
ATOM 1063 O O . GLY A 1 144 ? 5.402 -1.123 -19.664 1.00 94.12 144 GLY A O 1
ATOM 1064 N N . VAL A 1 145 ? 6.623 -2.769 -18.770 1.00 98.06 145 VAL A N 1
ATOM 1065 C CA . VAL A 1 145 ? 6.051 -3.831 -19.609 1.00 98.06 145 VAL A CA 1
ATOM 1066 C C . VAL A 1 145 ? 5.548 -4.965 -18.722 1.00 98.06 145 VAL A C 1
ATOM 1068 O O . VAL A 1 145 ? 6.322 -5.582 -17.988 1.00 98.06 145 VAL A O 1
ATOM 1071 N N . ALA A 1 146 ? 4.245 -5.221 -18.784 1.00 98.38 146 ALA A N 1
ATOM 1072 C CA . ALA A 1 146 ? 3.556 -6.253 -18.028 1.00 98.38 146 ALA A CA 1
ATOM 1073 C C . ALA A 1 146 ? 3.597 -7.598 -18.766 1.00 98.38 146 ALA A C 1
ATOM 1075 O O . ALA A 1 146 ? 3.324 -7.672 -19.966 1.00 98.38 146 ALA A O 1
ATOM 1076 N N . VAL A 1 147 ? 3.918 -8.660 -18.032 1.00 98.75 147 VAL A N 1
ATOM 1077 C CA . VAL A 1 147 ? 3.868 -10.058 -18.471 1.00 98.75 147 VAL A CA 1
ATOM 1078 C C . VAL A 1 147 ? 2.755 -10.750 -17.700 1.00 98.75 147 VAL A C 1
ATOM 1080 O O . VAL A 1 147 ? 2.816 -10.826 -16.472 1.00 98.75 147 VAL A O 1
ATOM 1083 N N . TYR A 1 148 ? 1.769 -11.266 -18.427 1.00 98.75 148 TYR A N 1
ATOM 1084 C CA . TYR A 1 148 ? 0.597 -11.948 -17.886 1.00 98.75 148 TYR A CA 1
ATOM 1085 C C . TYR A 1 148 ? 0.764 -13.449 -18.084 1.00 98.75 148 TYR A C 1
ATOM 1087 O O . TYR A 1 148 ? 1.037 -13.901 -19.202 1.00 98.75 148 TYR A O 1
ATOM 1095 N N . ALA A 1 149 ? 0.592 -14.232 -17.025 1.00 98.62 149 ALA A N 1
ATOM 1096 C CA . ALA A 1 149 ? 0.737 -15.679 -17.089 1.00 98.62 149 ALA A CA 1
ATOM 1097 C C . ALA A 1 149 ? -0.253 -16.406 -16.178 1.00 98.62 149 ALA A C 1
ATOM 1099 O O . ALA A 1 149 ? -0.797 -15.837 -15.240 1.00 98.62 149 ALA A O 1
ATOM 1100 N N . LYS A 1 150 ? -0.445 -17.701 -16.428 1.00 97.94 150 LYS A N 1
ATOM 1101 C CA . LYS A 1 150 ? -1.360 -18.563 -15.659 1.00 97.94 150 LYS A CA 1
ATOM 1102 C C . LYS A 1 150 ? -0.856 -18.927 -14.257 1.00 97.94 150 LYS A C 1
ATOM 1104 O O . LYS A 1 150 ? -1.567 -19.584 -13.510 1.00 97.94 150 LYS A O 1
ATOM 1109 N N . ASN A 1 151 ? 0.397 -18.610 -13.934 1.00 96.94 151 ASN A N 1
ATOM 1110 C CA . ASN A 1 151 ? 0.990 -18.857 -12.623 1.00 96.94 151 ASN A CA 1
ATOM 1111 C C . ASN A 1 151 ? 2.227 -17.977 -12.396 1.00 96.94 151 ASN A C 1
ATOM 1113 O O . ASN A 1 151 ? 2.837 -17.463 -13.341 1.00 96.94 151 ASN A O 1
ATOM 1117 N N . THR A 1 152 ? 2.634 -17.881 -11.132 1.00 96.31 152 THR A N 1
ATOM 1118 C CA . THR A 1 152 ? 3.758 -17.061 -10.666 1.00 96.31 152 THR A CA 1
ATOM 1119 C C . THR A 1 152 ? 5.079 -17.394 -11.343 1.00 96.31 152 THR A C 1
ATOM 1121 O O . THR A 1 152 ? 5.803 -16.487 -11.755 1.00 96.31 152 THR A O 1
ATOM 1124 N N . TRP A 1 153 ? 5.401 -18.679 -11.509 1.00 97.81 153 TRP A N 1
ATOM 1125 C CA . TRP A 1 153 ? 6.671 -19.079 -12.113 1.00 97.81 153 TRP A CA 1
ATOM 1126 C C . TRP A 1 153 ? 6.767 -18.638 -13.575 1.00 97.81 153 TRP A C 1
ATOM 1128 O O . TRP A 1 153 ? 7.760 -18.028 -13.970 1.00 97.81 153 TRP A O 1
ATOM 1138 N N . ALA A 1 154 ? 5.720 -18.880 -14.364 1.00 98.62 154 ALA A N 1
ATOM 1139 C CA . ALA A 1 154 ? 5.664 -18.464 -15.760 1.00 98.62 154 ALA A CA 1
ATOM 1140 C C . ALA A 1 154 ? 5.728 -16.934 -15.906 1.00 98.62 154 ALA A C 1
ATOM 1142 O O . ALA A 1 154 ? 6.454 -16.446 -16.772 1.00 98.62 154 ALA A O 1
ATOM 1143 N N . ALA A 1 155 ? 5.049 -16.177 -15.033 1.00 98.44 155 ALA A N 1
ATOM 1144 C CA . ALA A 1 155 ? 5.103 -14.713 -15.045 1.00 98.44 155 ALA A CA 1
ATOM 1145 C C . ALA A 1 155 ? 6.531 -14.198 -14.798 1.00 98.44 155 ALA A C 1
ATOM 1147 O O . ALA A 1 155 ? 7.043 -13.391 -15.577 1.00 98.44 155 ALA A O 1
ATOM 1148 N N . ILE A 1 156 ? 7.203 -14.719 -13.762 1.00 98.31 156 ILE A N 1
ATOM 1149 C CA . ILE A 1 156 ? 8.590 -14.359 -13.428 1.00 98.31 156 ILE A CA 1
ATOM 1150 C C . ILE A 1 156 ? 9.529 -14.732 -14.581 1.00 98.31 156 ILE A C 1
ATOM 1152 O O . ILE A 1 156 ? 10.281 -13.884 -15.056 1.00 98.31 156 ILE A O 1
ATOM 1156 N N . GLN A 1 157 ? 9.463 -15.969 -15.080 1.00 98.75 157 GLN A N 1
ATOM 1157 C CA . GLN A 1 157 ? 10.319 -16.426 -16.180 1.00 98.75 157 GLN A CA 1
ATOM 1158 C C . GLN A 1 157 ? 10.099 -15.614 -17.464 1.00 98.75 157 GLN A C 1
ATOM 1160 O O . GLN A 1 157 ? 11.067 -15.263 -18.144 1.00 98.75 157 GLN A O 1
ATOM 1165 N N . GLY A 1 158 ? 8.849 -15.273 -17.786 1.00 98.69 158 GLY A N 1
ATOM 1166 C CA . GLY A 1 158 ? 8.524 -14.411 -18.920 1.00 98.69 158 GLY A CA 1
ATOM 1167 C C . GLY A 1 158 ? 9.143 -13.018 -18.777 1.00 98.69 158 GLY A C 1
ATOM 1168 O O . GLY A 1 158 ? 9.789 -12.535 -19.708 1.00 98.69 158 GLY A O 1
ATOM 1169 N N . ARG A 1 159 ? 9.046 -12.400 -17.592 1.00 98.44 159 ARG A N 1
ATOM 1170 C CA . ARG A 1 159 ? 9.667 -11.094 -17.299 1.00 98.44 159 ARG A CA 1
ATOM 1171 C C . ARG A 1 159 ? 11.190 -11.116 -17.415 1.00 98.44 159 ARG A C 1
ATOM 1173 O O . ARG A 1 159 ? 11.779 -10.174 -17.956 1.00 98.44 159 ARG A O 1
ATOM 1180 N N . GLU A 1 160 ? 11.839 -12.174 -16.936 1.00 98.19 160 GLU A N 1
ATOM 1181 C CA . GLU A 1 160 ? 13.298 -12.309 -17.042 1.00 98.19 160 GLU A CA 1
ATOM 1182 C C . GLU A 1 160 ? 13.755 -12.431 -18.503 1.00 98.19 160 GLU A C 1
ATOM 1184 O O . GLU A 1 160 ? 14.775 -11.856 -18.887 1.00 98.19 160 GLU A O 1
ATOM 1189 N N . ARG A 1 161 ? 12.968 -13.098 -19.357 1.00 98.44 161 ARG A N 1
ATOM 1190 C CA . ARG A 1 161 ? 13.270 -13.248 -20.792 1.00 98.44 161 ARG A CA 1
ATOM 1191 C C . ARG A 1 161 ? 12.906 -12.039 -21.649 1.00 98.44 161 ARG A C 1
ATOM 1193 O O . ARG A 1 161 ? 13.387 -11.943 -22.780 1.00 98.44 161 ARG A O 1
ATOM 1200 N N . LEU A 1 162 ? 12.080 -11.136 -21.130 1.00 97.75 162 LEU A N 1
ATOM 1201 C CA . LEU A 1 162 ? 11.661 -9.926 -21.820 1.00 97.75 162 LEU A CA 1
ATOM 1202 C C . LEU A 1 162 ? 12.854 -8.999 -22.090 1.00 97.75 162 LEU A C 1
ATOM 1204 O O . LEU A 1 162 ? 13.630 -8.682 -21.182 1.00 97.75 162 LEU A O 1
ATOM 1208 N N . ARG A 1 163 ? 12.968 -8.500 -23.321 1.00 98.06 163 ARG A N 1
ATOM 1209 C CA . ARG A 1 163 ? 13.979 -7.507 -23.702 1.00 98.06 163 ARG A CA 1
ATOM 1210 C C . ARG A 1 163 ? 13.316 -6.147 -23.834 1.00 98.06 163 ARG A C 1
ATOM 1212 O O . ARG A 1 163 ? 12.360 -6.006 -24.585 1.00 98.06 163 ARG A O 1
ATOM 1219 N N . VAL A 1 164 ? 13.814 -5.161 -23.095 1.00 98.38 164 VAL A N 1
ATOM 1220 C CA . VAL A 1 164 ? 13.279 -3.796 -23.104 1.00 98.38 164 VAL A CA 1
ATOM 1221 C C . VAL A 1 164 ? 14.432 -2.827 -23.283 1.00 98.38 164 VAL A C 1
ATOM 1223 O O . VAL A 1 164 ? 15.436 -2.926 -22.575 1.00 98.38 164 VAL A O 1
ATOM 1226 N N . THR A 1 165 ? 14.266 -1.901 -24.217 1.00 98.12 165 THR A N 1
ATOM 1227 C CA . THR A 1 165 ? 15.122 -0.730 -24.370 1.00 98.12 165 THR A CA 1
ATOM 1228 C C . THR A 1 165 ? 14.434 0.436 -23.676 1.00 98.12 165 THR A C 1
ATOM 1230 O O . THR A 1 165 ? 13.275 0.744 -23.968 1.00 98.12 165 THR A O 1
ATOM 1233 N N . TRP A 1 166 ? 15.142 1.072 -22.747 1.00 97.00 166 TRP A N 1
ATOM 1234 C CA . TRP A 1 166 ? 14.632 2.197 -21.969 1.00 97.00 166 TRP A CA 1
ATOM 1235 C C . TRP A 1 166 ? 15.084 3.526 -22.578 1.00 97.00 166 TRP A C 1
ATOM 1237 O O . TRP A 1 166 ? 16.229 3.657 -23.011 1.00 97.00 166 TRP A O 1
ATOM 1247 N N . ASP A 1 167 ? 14.180 4.498 -22.609 1.00 95.38 167 ASP A N 1
ATOM 1248 C CA . ASP A 1 167 ? 14.495 5.907 -22.810 1.00 95.38 167 ASP A CA 1
ATOM 1249 C C . ASP A 1 167 ? 14.767 6.549 -21.445 1.00 95.38 167 ASP A C 1
ATOM 1251 O O . ASP A 1 167 ? 13.856 6.747 -20.635 1.00 95.38 167 ASP A O 1
ATOM 1255 N N . ASP A 1 168 ? 16.038 6.869 -21.215 1.00 94.12 168 ASP A N 1
ATOM 1256 C CA . ASP A 1 168 ? 16.537 7.497 -19.993 1.00 94.12 168 ASP A CA 1
ATOM 1257 C C . ASP A 1 168 ? 16.825 9.002 -20.183 1.00 94.12 168 ASP A C 1
ATOM 1259 O O . ASP A 1 168 ? 17.513 9.612 -19.358 1.00 94.12 168 ASP A O 1
ATOM 1263 N N . ALA A 1 169 ? 16.348 9.632 -21.266 1.00 93.81 169 ALA A N 1
ATOM 1264 C CA . ALA A 1 169 ? 16.659 11.034 -21.571 1.00 93.81 169 ALA A CA 1
ATOM 1265 C C . ALA A 1 169 ? 16.220 12.005 -20.461 1.00 93.81 169 ALA A C 1
ATOM 1267 O O . ALA A 1 169 ? 16.904 12.995 -20.215 1.00 93.81 169 ALA A O 1
ATOM 1268 N N . GLN A 1 170 ? 15.106 11.704 -19.788 1.00 89.62 170 GLN A N 1
ATOM 1269 C CA . GLN A 1 170 ? 14.557 12.477 -18.663 1.00 89.62 170 GLN A CA 1
ATOM 1270 C C . GLN A 1 170 ? 14.640 11.718 -17.327 1.00 89.62 170 GLN A C 1
ATOM 1272 O O . GLN A 1 170 ? 13.991 12.101 -16.356 1.00 89.62 170 GLN A O 1
ATOM 1277 N N . ALA A 1 171 ? 15.392 10.616 -17.282 1.00 91.81 171 ALA A N 1
ATOM 1278 C CA . ALA A 1 171 ? 15.539 9.816 -16.075 1.00 91.81 171 ALA A CA 1
ATOM 1279 C C . ALA A 1 171 ? 16.583 10.416 -15.125 1.00 91.81 171 ALA A C 1
ATOM 1281 O O . ALA A 1 171 ? 17.457 11.175 -15.540 1.00 91.81 171 ALA A O 1
ATOM 1282 N N . GLU A 1 172 ? 16.537 10.020 -13.855 1.00 91.44 172 GLU A N 1
ATOM 1283 C CA . GLU A 1 172 ? 17.571 10.359 -12.881 1.00 91.44 172 GLU A CA 1
ATOM 1284 C C . GLU A 1 172 ? 18.924 9.750 -13.288 1.00 91.44 172 GLU A C 1
ATOM 1286 O O . GLU A 1 172 ? 19.063 8.536 -13.510 1.00 91.44 172 GLU A O 1
ATOM 1291 N N . ARG A 1 173 ? 19.942 10.607 -13.378 1.00 92.00 173 ARG A N 1
ATOM 1292 C CA . ARG A 1 173 ? 21.300 10.233 -13.804 1.00 92.00 173 ARG A CA 1
ATOM 1293 C C . ARG A 1 173 ? 22.332 10.422 -12.706 1.00 92.00 173 ARG A C 1
ATOM 1295 O O . ARG A 1 173 ? 23.414 9.853 -12.837 1.00 92.00 173 ARG A O 1
ATOM 1302 N N . ARG A 1 174 ? 21.993 11.180 -11.661 1.00 93.00 174 ARG A N 1
ATOM 1303 C CA . ARG A 1 174 ? 22.897 11.483 -10.562 1.00 93.00 174 ARG A CA 1
ATOM 1304 C C . ARG A 1 174 ? 23.243 10.227 -9.776 1.00 93.00 174 ARG A C 1
ATOM 1306 O O . ARG A 1 174 ? 22.406 9.344 -9.572 1.00 93.00 174 ARG A O 1
ATOM 1313 N N . ASN A 1 175 ? 24.479 10.165 -9.310 1.00 91.50 175 ASN A N 1
ATOM 1314 C CA . ASN A 1 175 ? 24.928 9.197 -8.321 1.00 91.50 175 ASN A CA 1
ATOM 1315 C C . ASN A 1 175 ? 24.720 9.733 -6.888 1.00 91.50 175 ASN A C 1
ATOM 1317 O O . ASN A 1 175 ? 24.279 10.863 -6.670 1.00 91.50 175 ASN A O 1
ATOM 1321 N N . THR A 1 176 ? 25.035 8.911 -5.886 1.00 90.62 176 THR A N 1
ATOM 1322 C CA . THR A 1 176 ? 24.877 9.275 -4.469 1.00 90.62 176 THR A CA 1
ATOM 1323 C C . THR A 1 176 ? 25.681 10.515 -4.066 1.00 90.62 176 THR A C 1
ATOM 1325 O O . THR A 1 176 ? 25.188 11.323 -3.282 1.00 90.62 176 THR A O 1
ATOM 1328 N N . GLU A 1 177 ? 26.895 10.688 -4.589 1.00 93.38 177 GLU A N 1
ATOM 1329 C CA . GLU A 1 177 ? 27.757 11.826 -4.251 1.00 93.38 177 GLU A CA 1
ATOM 1330 C C . GLU A 1 177 ? 27.191 13.136 -4.806 1.00 93.38 177 GLU A C 1
ATOM 1332 O O . GLU A 1 177 ? 27.139 14.134 -4.087 1.00 93.38 177 GLU A O 1
ATOM 1337 N N . GLU A 1 178 ? 26.698 13.115 -6.045 1.00 95.19 178 GLU A N 1
ATOM 1338 C CA . GLU A 1 178 ? 26.055 14.261 -6.698 1.00 95.19 178 GLU A CA 1
ATOM 1339 C C . GLU A 1 178 ? 24.765 14.670 -5.972 1.00 95.19 178 GLU A C 1
ATOM 1341 O O . GLU A 1 178 ? 24.556 15.855 -5.710 1.00 95.19 178 GLU A O 1
ATOM 1346 N N . ILE A 1 179 ? 23.936 13.698 -5.566 1.00 92.94 179 ILE A N 1
ATOM 1347 C CA . ILE A 1 179 ? 22.721 13.963 -4.777 1.00 92.94 179 ILE A CA 1
ATOM 1348 C C . ILE A 1 179 ? 23.078 14.606 -3.431 1.00 92.94 179 ILE A C 1
ATOM 1350 O O . ILE A 1 179 ? 22.463 15.596 -3.034 1.00 92.94 179 ILE A O 1
ATOM 1354 N N . TYR A 1 180 ? 24.083 14.086 -2.722 1.00 93.50 180 TYR A N 1
ATOM 1355 C CA . TYR A 1 180 ? 24.504 14.680 -1.453 1.00 93.50 180 TYR A CA 1
ATOM 1356 C C . TYR A 1 180 ? 25.121 16.065 -1.622 1.00 93.50 180 TYR A C 1
ATOM 1358 O O . TYR A 1 180 ? 24.877 16.935 -0.788 1.00 93.50 180 TYR A O 1
ATOM 1366 N N . ALA A 1 181 ? 25.895 16.300 -2.681 1.00 94.62 181 ALA A N 1
ATOM 1367 C CA . ALA A 1 181 ? 26.421 17.627 -2.977 1.00 94.62 181 ALA A CA 1
ATOM 1368 C C . ALA A 1 181 ? 25.285 18.642 -3.180 1.00 94.62 181 ALA A C 1
ATOM 1370 O O . ALA A 1 181 ? 25.329 19.733 -2.609 1.00 94.62 181 ALA A O 1
ATOM 1371 N N . GLU A 1 182 ? 24.235 18.266 -3.911 1.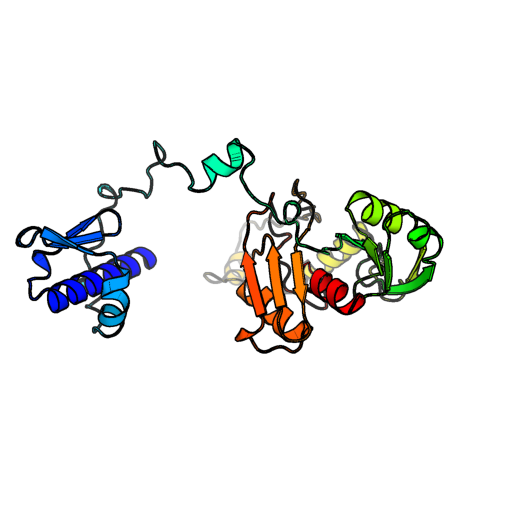00 93.50 182 GLU A N 1
ATOM 1372 C CA . GLU A 1 182 ? 23.054 19.112 -4.094 1.00 93.50 182 GLU A CA 1
ATOM 1373 C C . GLU A 1 182 ? 22.301 19.351 -2.780 1.00 93.50 182 GLU A C 1
ATOM 1375 O O . GLU A 1 182 ? 21.971 20.494 -2.461 1.00 93.50 182 GLU A O 1
ATOM 1380 N N . PHE A 1 183 ? 22.081 18.314 -1.966 1.00 93.00 183 PHE A N 1
ATOM 1381 C CA . PHE A 1 183 ? 21.417 18.466 -0.667 1.00 93.00 183 PHE A CA 1
ATOM 1382 C C . PHE A 1 183 ? 22.172 19.406 0.273 1.00 93.00 183 PHE A C 1
ATOM 1384 O O . PHE A 1 183 ? 21.534 20.211 0.950 1.00 93.00 183 PHE A O 1
ATOM 1391 N N . ARG A 1 184 ? 23.510 19.386 0.267 1.00 93.38 184 ARG A N 1
ATOM 1392 C CA . ARG A 1 184 ? 24.319 20.352 1.029 1.00 93.38 184 ARG A CA 1
ATOM 1393 C C . ARG A 1 184 ? 24.115 21.784 0.547 1.00 93.38 184 ARG A C 1
ATOM 1395 O O . ARG A 1 184 ? 23.938 22.680 1.365 1.00 93.38 184 ARG A O 1
ATOM 1402 N N . GLN A 1 185 ? 24.078 22.005 -0.767 1.00 94.31 185 GLN A N 1
ATOM 1403 C CA . GLN A 1 185 ? 23.801 23.334 -1.325 1.00 94.31 185 GLN A CA 1
ATOM 1404 C C . GLN A 1 185 ? 22.391 23.825 -0.974 1.00 94.31 185 GLN A C 1
ATOM 1406 O O . GLN A 1 185 ? 22.189 25.016 -0.739 1.00 94.31 185 GLN A O 1
ATOM 1411 N N . VAL A 1 186 ? 21.402 22.927 -0.935 1.00 92.31 186 VAL A N 1
ATOM 1412 C CA . VAL A 1 186 ? 20.032 23.265 -0.522 1.00 92.31 186 VAL A CA 1
ATOM 1413 C C . VAL A 1 186 ? 19.969 23.573 0.975 1.00 92.31 186 VAL A C 1
ATOM 1415 O O . VAL A 1 186 ? 19.320 24.544 1.352 1.00 92.31 186 VAL A O 1
ATOM 1418 N N . ALA A 1 187 ? 20.671 22.810 1.815 1.00 91.25 187 ALA A N 1
ATOM 1419 C CA . ALA A 1 187 ? 20.700 23.004 3.267 1.00 91.25 187 ALA A CA 1
ATOM 1420 C C . ALA A 1 187 ? 21.320 24.346 3.700 1.00 91.25 187 ALA A C 1
ATOM 1422 O O . ALA A 1 187 ? 21.021 24.832 4.785 1.00 91.25 187 ALA A O 1
ATOM 1423 N N . GLN A 1 188 ? 22.143 24.964 2.847 1.00 90.88 188 GLN A N 1
ATOM 1424 C CA . GLN A 1 188 ? 22.699 26.305 3.071 1.00 90.88 188 GLN A CA 1
ATOM 1425 C C . GLN A 1 188 ? 21.701 27.441 2.791 1.00 90.88 188 GLN A C 1
ATOM 1427 O O . GLN A 1 188 ? 21.976 28.598 3.106 1.00 90.88 188 GLN A O 1
ATOM 1432 N N . LYS A 1 189 ? 20.554 27.145 2.172 1.00 91.94 189 LYS A N 1
ATOM 1433 C CA . LYS A 1 189 ? 19.503 28.132 1.893 1.00 91.94 189 LYS A CA 1
ATOM 1434 C C . LYS A 1 189 ? 18.531 28.206 3.066 1.00 91.94 189 LYS A C 1
ATOM 1436 O O . LYS A 1 189 ? 18.396 27.265 3.843 1.00 91.94 189 LYS A O 1
ATOM 1441 N N . THR A 1 190 ? 17.796 29.312 3.165 1.00 89.31 190 THR A N 1
ATOM 1442 C CA . THR A 1 190 ? 16.723 29.453 4.155 1.00 89.31 190 THR A CA 1
ATOM 1443 C C . THR A 1 190 ? 15.686 28.342 3.971 1.00 89.31 190 THR A C 1
ATOM 1445 O O . THR A 1 190 ? 14.996 28.282 2.953 1.00 89.31 190 THR A O 1
ATOM 1448 N N . GLY A 1 191 ? 15.598 27.452 4.959 1.00 88.56 191 GLY A N 1
ATOM 1449 C CA . GLY A 1 191 ? 14.628 26.363 4.982 1.00 88.56 191 GLY A CA 1
ATOM 1450 C C . GLY A 1 191 ? 13.225 26.819 5.386 1.00 88.56 191 GLY A C 1
ATOM 1451 O O . GLY A 1 191 ? 13.008 27.935 5.860 1.00 88.56 191 GLY A O 1
ATOM 1452 N N . VAL A 1 192 ? 12.253 25.918 5.239 1.00 90.00 192 VAL A N 1
ATOM 1453 C CA . VAL A 1 192 ? 10.892 26.132 5.748 1.00 90.00 192 VAL A CA 1
ATOM 1454 C C . VAL A 1 192 ? 10.903 26.026 7.272 1.00 90.00 192 VAL A C 1
ATOM 1456 O O . VAL A 1 192 ? 11.326 25.013 7.831 1.00 90.00 192 VAL A O 1
ATOM 1459 N N . VAL A 1 193 ? 10.397 27.053 7.958 1.00 89.62 193 VAL A N 1
ATOM 1460 C CA . VAL A 1 193 ? 10.269 27.039 9.421 1.00 89.62 193 VAL A CA 1
ATOM 1461 C C . VAL A 1 193 ? 9.157 26.070 9.820 1.00 89.62 193 VAL A C 1
ATOM 1463 O O . VAL A 1 193 ? 7.975 26.397 9.756 1.00 89.62 193 VAL A O 1
ATOM 1466 N N . ALA A 1 194 ? 9.536 24.865 10.251 1.00 91.06 194 ALA A N 1
ATOM 1467 C CA . ALA A 1 194 ? 8.582 23.847 10.696 1.00 91.06 194 ALA A CA 1
ATOM 1468 C C . ALA A 1 194 ? 7.903 24.220 12.026 1.00 91.06 194 ALA A C 1
ATOM 1470 O O . ALA A 1 194 ? 6.732 23.916 12.251 1.00 91.06 194 ALA A O 1
ATOM 1471 N N . LYS A 1 195 ? 8.651 24.864 12.927 1.00 91.69 195 LYS A N 1
ATOM 1472 C CA . LYS A 1 195 ? 8.182 25.356 14.223 1.00 91.69 195 LYS A CA 1
ATOM 1473 C C . LYS A 1 195 ? 9.186 26.369 14.761 1.00 91.69 195 LYS A C 1
ATOM 1475 O O . LYS A 1 195 ? 10.385 26.179 14.600 1.00 91.69 195 LYS A O 1
ATOM 1480 N N . SER A 1 196 ? 8.700 27.395 15.451 1.00 91.12 196 SER A N 1
ATOM 1481 C CA . SER A 1 196 ? 9.537 28.329 16.205 1.00 91.12 196 SER A CA 1
ATOM 1482 C C . SER A 1 196 ? 9.048 28.424 17.649 1.00 91.12 196 SER A C 1
ATOM 1484 O O . SER A 1 196 ? 7.852 28.289 17.923 1.00 91.12 196 SER A O 1
ATOM 1486 N N . HIS A 1 197 ? 9.975 28.610 18.583 1.00 91.50 197 HIS A N 1
ATOM 1487 C CA . HIS A 1 197 ? 9.685 28.849 19.991 1.00 91.50 197 HIS A CA 1
ATOM 1488 C C . HIS A 1 197 ? 10.646 29.913 20.524 1.00 91.50 197 HIS A C 1
ATOM 1490 O O . HIS A 1 197 ? 11.860 29.762 20.409 1.00 91.50 197 HIS A O 1
ATOM 1496 N N . GLY A 1 198 ? 10.103 30.983 21.106 1.00 92.94 198 GLY A N 1
ATOM 1497 C CA . GLY A 1 198 ? 10.899 32.144 21.504 1.00 92.94 198 GLY A CA 1
ATOM 1498 C C . GLY A 1 198 ? 11.424 32.929 20.297 1.00 92.94 198 GLY A C 1
ATOM 1499 O O . GLY A 1 198 ? 10.728 33.054 19.289 1.00 92.94 198 GLY A O 1
ATOM 1500 N N . LYS A 1 199 ? 12.643 33.467 20.420 1.00 91.38 199 LYS A N 1
ATOM 1501 C CA . LYS A 1 199 ? 13.326 34.254 19.383 1.00 91.38 199 LYS A CA 1
ATOM 1502 C C . LYS A 1 199 ? 14.733 33.694 19.112 1.00 91.38 199 LYS A C 1
ATOM 1504 O O . LYS A 1 199 ? 15.696 34.210 19.675 1.00 91.38 199 LYS A O 1
ATOM 1509 N N . PRO A 1 200 ? 14.853 32.611 18.324 1.00 90.31 200 PRO A N 1
ATOM 1510 C CA . PRO A 1 200 ? 16.118 31.899 18.135 1.00 90.31 200 PRO A CA 1
ATOM 1511 C C . PRO A 1 200 ? 17.264 32.788 17.645 1.00 90.31 200 PRO A C 1
ATOM 1513 O O . PRO A 1 200 ? 18.347 32.720 18.214 1.00 90.31 200 PRO A O 1
ATOM 1516 N N . ASP A 1 201 ? 17.007 33.662 16.671 1.00 89.31 201 ASP A N 1
ATOM 1517 C CA . ASP A 1 201 ? 18.037 34.523 16.071 1.00 89.31 201 ASP A CA 1
ATOM 1518 C C . ASP A 1 201 ? 18.690 35.442 17.119 1.00 89.31 201 ASP A C 1
ATOM 1520 O O . ASP A 1 201 ? 19.909 35.472 17.251 1.00 89.31 201 ASP A O 1
ATOM 1524 N N . GLU A 1 202 ? 17.884 36.083 17.979 1.00 94.12 202 GLU A N 1
ATOM 1525 C CA . GLU A 1 202 ? 18.394 36.939 19.065 1.00 94.12 202 GLU A CA 1
ATOM 1526 C C . GLU A 1 202 ? 19.232 36.166 20.101 1.00 94.12 202 GLU A C 1
ATOM 1528 O O . GLU A 1 202 ? 20.073 36.757 20.783 1.00 94.12 202 GLU A O 1
ATOM 1533 N N . VAL A 1 203 ? 18.966 34.865 20.271 1.00 93.31 203 VAL A N 1
ATOM 1534 C CA . VAL A 1 203 ? 19.711 33.994 21.191 1.00 93.31 203 VAL A CA 1
ATOM 1535 C C . VAL A 1 203 ? 21.031 33.562 20.561 1.00 93.31 203 VAL A C 1
ATOM 1537 O O . VAL A 1 203 ? 22.049 33.590 21.249 1.00 93.31 203 VAL A O 1
ATOM 1540 N N . PHE A 1 204 ? 21.035 33.204 19.273 1.00 91.81 204 PHE A N 1
ATOM 1541 C CA . PHE A 1 204 ? 22.258 32.852 18.548 1.00 91.81 204 PHE A CA 1
ATOM 1542 C C . PHE A 1 204 ? 23.236 34.028 18.466 1.00 91.81 204 PHE A C 1
ATOM 1544 O O . PHE A 1 204 ? 24.420 33.830 18.731 1.00 91.81 204 PHE A O 1
ATOM 1551 N N . ASP A 1 205 ? 22.748 35.249 18.227 1.00 93.06 205 ASP A N 1
ATOM 1552 C CA . ASP A 1 205 ? 23.579 36.464 18.165 1.00 93.06 205 ASP A CA 1
ATOM 1553 C C . ASP A 1 205 ? 24.332 36.766 19.473 1.00 93.06 205 ASP A C 1
ATOM 1555 O O . ASP A 1 205 ? 25.352 37.457 19.471 1.00 93.06 205 ASP A O 1
ATOM 1559 N N . LYS A 1 206 ? 23.819 36.278 20.608 1.00 95.19 206 LYS A N 1
ATOM 1560 C CA . LYS A 1 206 ? 24.361 36.533 21.954 1.00 95.19 206 LYS A CA 1
ATOM 1561 C C . LYS A 1 206 ? 24.992 35.299 22.593 1.00 95.19 206 LYS A C 1
ATOM 1563 O O . LYS A 1 206 ? 25.361 35.354 23.764 1.00 95.19 206 LYS A O 1
ATOM 1568 N N . ALA A 1 207 ? 25.060 34.179 21.879 1.00 95.69 207 ALA A N 1
ATOM 1569 C CA . ALA A 1 207 ? 25.527 32.926 22.446 1.00 95.69 207 ALA A CA 1
ATOM 1570 C C . ALA A 1 207 ? 27.050 32.943 22.651 1.00 95.69 207 ALA A C 1
ATOM 1572 O O . ALA A 1 207 ? 27.805 33.211 21.720 1.00 95.69 207 ALA A O 1
ATOM 1573 N N . ASP A 1 208 ? 27.515 32.551 23.842 1.00 96.56 208 ASP A N 1
ATOM 1574 C CA . ASP A 1 208 ? 28.952 32.394 24.123 1.00 96.56 208 ASP A CA 1
ATOM 1575 C C . ASP A 1 208 ? 29.600 31.281 23.275 1.00 96.56 208 ASP A C 1
ATOM 1577 O O . ASP A 1 208 ? 30.810 31.270 23.044 1.00 96.56 208 ASP A O 1
ATOM 1581 N N . LYS A 1 209 ? 28.795 30.306 22.829 1.00 96.25 209 LYS A N 1
ATOM 1582 C CA . LYS A 1 209 ? 29.223 29.188 21.987 1.00 96.25 209 LYS A CA 1
ATOM 1583 C C . LYS A 1 209 ? 28.087 28.709 21.090 1.00 96.25 209 LYS A C 1
ATOM 1585 O O . LYS A 1 209 ? 27.014 28.360 21.577 1.00 96.25 209 LYS A O 1
ATOM 1590 N N . VAL A 1 210 ? 28.382 28.577 19.800 1.00 94.50 210 VAL A N 1
ATOM 1591 C CA . VAL A 1 210 ? 27.517 27.935 18.802 1.00 94.50 210 VAL A CA 1
ATOM 1592 C C . VAL A 1 210 ? 28.164 26.618 18.366 1.00 94.50 210 VAL A C 1
ATOM 1594 O O . VAL A 1 210 ? 29.381 26.547 18.192 1.00 94.50 210 VAL A O 1
ATOM 1597 N N . ILE A 1 211 ? 27.367 25.554 18.245 1.00 94.38 211 ILE A N 1
ATOM 1598 C CA . ILE A 1 211 ? 27.805 24.263 17.698 1.00 94.38 211 ILE A CA 1
ATOM 1599 C C . ILE A 1 211 ? 26.966 23.981 16.463 1.00 94.38 211 ILE A C 1
ATOM 1601 O O . ILE A 1 211 ? 25.747 23.851 16.558 1.00 94.38 211 ILE A O 1
ATOM 1605 N N . GLU A 1 212 ? 27.639 23.836 15.331 1.00 91.25 212 GLU A N 1
ATOM 1606 C CA . GLU A 1 212 ? 27.029 23.460 14.063 1.00 91.25 212 GLU A CA 1
ATOM 1607 C C . GLU A 1 212 ? 27.526 22.078 13.646 1.00 91.25 212 GLU A C 1
ATOM 1609 O O . GLU A 1 212 ? 28.690 21.727 13.853 1.00 91.25 212 GLU A O 1
ATOM 1614 N N . ALA A 1 213 ? 26.629 21.273 13.083 1.00 92.69 213 ALA A N 1
ATOM 1615 C CA . ALA A 1 213 ? 26.945 19.945 12.584 1.00 92.69 213 ALA A CA 1
ATOM 1616 C C . ALA A 1 213 ? 26.060 19.615 11.381 1.00 92.69 213 ALA A C 1
ATOM 1618 O O . ALA A 1 213 ? 24.859 19.886 11.386 1.00 92.69 213 ALA A O 1
ATOM 1619 N N . GLU A 1 214 ? 26.660 18.990 10.371 1.00 91.19 214 GLU A N 1
ATOM 1620 C CA . GLU A 1 214 ? 25.943 18.418 9.237 1.00 91.19 214 GLU A CA 1
ATOM 1621 C C . GLU A 1 214 ? 25.681 16.933 9.498 1.00 91.19 214 GLU A C 1
ATOM 1623 O O . GLU A 1 214 ? 26.585 16.181 9.867 1.00 91.19 214 GLU A O 1
ATOM 1628 N N . TYR A 1 215 ? 24.445 16.504 9.257 1.00 91.50 215 TYR A N 1
ATOM 1629 C CA . TYR A 1 215 ? 24.059 15.100 9.283 1.00 91.50 215 TYR A CA 1
ATOM 1630 C C . TYR A 1 215 ? 23.502 14.723 7.918 1.00 91.50 215 TYR A C 1
ATOM 1632 O O . TYR A 1 215 ? 22.675 15.437 7.353 1.00 91.50 215 TYR A O 1
ATOM 1640 N N . THR A 1 216 ? 23.935 13.579 7.402 1.00 89.69 216 THR A N 1
ATOM 1641 C CA . THR A 1 216 ? 23.409 13.010 6.160 1.00 89.69 216 THR A CA 1
ATOM 1642 C C . THR A 1 216 ? 22.750 11.674 6.462 1.00 89.69 216 THR A C 1
ATOM 1644 O O . THR A 1 216 ? 23.197 10.928 7.335 1.00 89.69 216 THR A O 1
ATOM 1647 N N . PHE A 1 217 ? 21.658 11.384 5.760 1.00 88.81 217 PHE A N 1
ATOM 1648 C CA . PHE A 1 217 ? 20.927 10.132 5.900 1.00 88.81 217 PHE A CA 1
ATOM 1649 C C . PHE A 1 217 ? 20.792 9.470 4.525 1.00 88.81 217 PHE A C 1
ATOM 1651 O O . PHE A 1 217 ? 20.343 10.134 3.586 1.00 88.81 217 PHE A O 1
ATOM 1658 N N . PRO A 1 218 ? 21.191 8.195 4.372 1.00 86.38 218 PRO A N 1
ATOM 1659 C CA . PRO A 1 218 ? 21.105 7.513 3.091 1.00 86.38 218 PRO A CA 1
ATOM 1660 C C . PRO A 1 218 ? 19.672 7.125 2.741 1.00 86.38 218 PRO A C 1
ATOM 1662 O O . PRO A 1 218 ? 18.813 6.966 3.608 1.00 86.38 218 PRO A O 1
ATOM 1665 N N . TYR A 1 219 ? 19.436 6.878 1.453 1.00 84.56 219 TYR A N 1
ATOM 1666 C CA . TYR A 1 219 ? 18.246 6.149 1.032 1.00 84.56 219 TYR A CA 1
ATOM 1667 C C . TYR A 1 219 ? 18.317 4.726 1.578 1.00 84.56 219 TYR A C 1
ATOM 1669 O O . TYR A 1 219 ? 19.231 3.964 1.259 1.00 84.56 219 TYR A O 1
ATOM 1677 N N . VAL A 1 220 ? 17.343 4.373 2.409 1.00 88.62 220 VAL A N 1
ATOM 1678 C CA . VAL A 1 220 ? 17.230 3.042 2.999 1.00 88.62 220 VAL A CA 1
ATOM 1679 C C . VAL A 1 220 ? 16.139 2.253 2.294 1.00 88.62 220 VAL A C 1
ATOM 1681 O O . VAL A 1 220 ? 15.056 2.760 2.000 1.00 88.62 220 VAL A O 1
ATOM 1684 N N . ALA A 1 221 ? 16.425 0.984 2.020 1.00 89.25 221 ALA A N 1
ATOM 1685 C CA . ALA A 1 221 ? 15.406 0.066 1.551 1.00 89.25 221 ALA A CA 1
ATOM 1686 C C . ALA A 1 221 ? 14.492 -0.318 2.720 1.00 89.25 221 ALA A C 1
ATOM 1688 O O . ALA A 1 221 ? 14.963 -0.683 3.793 1.00 89.25 221 ALA A O 1
ATOM 1689 N N . HIS A 1 222 ? 13.182 -0.294 2.485 1.00 91.31 222 HIS A N 1
ATOM 1690 C CA . HIS A 1 222 ? 12.187 -0.758 3.452 1.00 91.31 222 HIS A CA 1
ATOM 1691 C C . HIS A 1 222 ? 12.325 -2.255 3.776 1.00 91.31 222 HIS A C 1
ATOM 1693 O O . HIS A 1 222 ? 12.013 -2.672 4.883 1.00 91.31 222 HIS A O 1
ATOM 1699 N N . ALA A 1 223 ? 12.770 -3.047 2.792 1.00 92.38 223 ALA A N 1
ATOM 1700 C CA . ALA A 1 223 ? 13.084 -4.473 2.903 1.00 92.38 223 ALA A CA 1
ATOM 1701 C C . ALA A 1 223 ? 12.044 -5.344 3.660 1.00 92.38 223 ALA A C 1
ATOM 1703 O O . ALA A 1 223 ? 12.431 -6.113 4.544 1.00 92.38 223 ALA A O 1
ATOM 1704 N N . PRO A 1 224 ? 10.732 -5.264 3.343 1.00 93.19 224 PRO A N 1
ATOM 1705 C CA . PRO A 1 224 ? 9.776 -6.252 3.841 1.00 93.19 224 PRO A CA 1
ATOM 1706 C C . PRO A 1 224 ? 10.097 -7.647 3.287 1.00 93.19 224 PRO A C 1
ATOM 1708 O O . PRO A 1 224 ? 10.642 -7.772 2.189 1.00 93.19 224 PRO A O 1
ATOM 1711 N N . MET A 1 225 ? 9.755 -8.698 4.043 1.00 94.31 225 MET A N 1
ATOM 1712 C CA . MET A 1 225 ? 9.936 -10.075 3.561 1.00 94.31 225 MET A CA 1
ATOM 1713 C C . MET A 1 225 ? 8.958 -10.409 2.433 1.00 94.31 225 MET A C 1
ATOM 1715 O O . MET A 1 225 ? 9.320 -11.115 1.498 1.00 94.31 225 MET A O 1
ATOM 1719 N N . GLU A 1 226 ? 7.731 -9.894 2.522 1.00 94.69 226 GLU A N 1
ATOM 1720 C CA . GLU A 1 226 ? 6.751 -9.964 1.442 1.00 94.69 226 GLU A CA 1
ATOM 1721 C C . GLU A 1 226 ? 7.058 -8.873 0.397 1.00 94.69 226 GLU A C 1
ATOM 1723 O O . GLU A 1 226 ? 7.116 -7.688 0.749 1.00 94.69 226 GLU A O 1
ATOM 1728 N N . PRO A 1 227 ? 7.276 -9.235 -0.883 1.00 92.06 227 PRO A N 1
ATOM 1729 C CA . PRO A 1 227 ? 7.386 -8.269 -1.975 1.00 92.06 227 PRO A CA 1
ATOM 1730 C C . PRO A 1 227 ? 6.105 -7.443 -2.141 1.00 92.06 227 PRO A C 1
ATOM 1732 O O . PRO A 1 227 ? 5.047 -7.836 -1.680 1.00 92.06 227 PRO A O 1
ATOM 1735 N N . LEU A 1 228 ? 6.160 -6.322 -2.867 1.00 92.31 228 LEU A N 1
ATOM 1736 C CA . LEU A 1 228 ? 4.924 -5.622 -3.229 1.00 92.31 228 LEU A CA 1
ATOM 1737 C C . LEU A 1 228 ? 4.053 -6.503 -4.132 1.00 92.31 228 LEU A C 1
ATOM 1739 O O . LEU A 1 228 ? 4.469 -6.896 -5.221 1.00 92.31 228 LEU A O 1
ATOM 1743 N N . ASP A 1 229 ? 2.844 -6.769 -3.661 1.00 95.25 229 ASP A N 1
ATOM 1744 C CA . ASP A 1 229 ? 1.841 -7.608 -4.302 1.00 95.25 229 ASP A CA 1
ATOM 1745 C C . ASP A 1 229 ? 0.430 -7.091 -3.994 1.00 95.25 229 ASP A C 1
ATOM 1747 O O . ASP A 1 229 ? 0.208 -6.373 -3.009 1.00 95.25 229 ASP A O 1
ATOM 1751 N N . GLY A 1 230 ? -0.516 -7.486 -4.837 1.00 96.69 230 GLY A N 1
ATOM 1752 C CA . GLY A 1 230 ? -1.928 -7.201 -4.671 1.00 96.69 230 GLY A CA 1
ATOM 1753 C C . GLY A 1 230 ? -2.764 -7.913 -5.726 1.00 96.69 230 GLY A C 1
ATOM 1754 O O . GLY A 1 230 ? -2.250 -8.345 -6.759 1.00 96.69 230 GLY A O 1
ATOM 1755 N N . TYR A 1 231 ? -4.056 -8.030 -5.447 1.00 97.81 231 TYR A N 1
ATOM 1756 C CA . TYR A 1 231 ? -5.060 -8.518 -6.380 1.00 97.81 231 TYR A CA 1
ATOM 1757 C C . TYR A 1 231 ? -5.953 -7.358 -6.813 1.00 97.81 231 TYR A C 1
ATOM 1759 O O . TYR A 1 231 ? -6.383 -6.557 -5.978 1.00 97.81 231 TYR A O 1
ATOM 1767 N N . LEU A 1 232 ? -6.268 -7.293 -8.105 1.00 97.62 232 LEU A N 1
ATOM 1768 C CA . LEU A 1 232 ? -7.231 -6.346 -8.646 1.00 97.62 232 LEU A CA 1
ATOM 1769 C C . LEU A 1 232 ? -8.100 -7.034 -9.695 1.00 97.62 232 LEU A C 1
ATOM 1771 O O . LEU A 1 232 ? -7.594 -7.635 -10.639 1.00 97.62 232 LEU A O 1
ATOM 1775 N N . PHE A 1 233 ? -9.409 -6.903 -9.519 1.00 97.50 233 PHE A N 1
ATOM 1776 C CA . PHE A 1 233 ? -10.423 -7.274 -10.492 1.00 97.50 233 PHE A CA 1
ATOM 1777 C C . PHE A 1 233 ? -11.071 -6.019 -11.058 1.00 97.50 233 PHE A C 1
ATOM 1779 O O . PHE A 1 233 ? -11.422 -5.105 -10.305 1.00 97.50 233 PHE A O 1
ATOM 1786 N N . TRP A 1 234 ? -11.241 -6.005 -12.375 1.00 97.50 234 TRP A N 1
ATOM 1787 C CA . TRP A 1 234 ? -11.930 -4.960 -13.112 1.00 97.50 234 TRP A CA 1
ATOM 1788 C C . TRP A 1 234 ? -12.762 -5.605 -14.219 1.00 97.50 234 TRP A C 1
ATOM 1790 O O . TRP A 1 234 ? -12.251 -6.438 -14.960 1.00 97.50 234 TRP A O 1
ATOM 1800 N N . ASP A 1 235 ? -14.037 -5.235 -14.305 1.00 95.50 235 ASP A N 1
ATOM 1801 C CA . ASP A 1 235 ? -14.996 -5.744 -15.299 1.00 95.50 235 ASP A CA 1
ATOM 1802 C C . ASP A 1 235 ? -15.467 -4.658 -16.285 1.00 95.50 235 ASP A C 1
ATOM 1804 O O . ASP A 1 235 ? -16.414 -4.863 -17.041 1.00 95.50 235 ASP A O 1
ATOM 1808 N N . GLY A 1 236 ? -14.825 -3.487 -16.265 1.00 95.50 236 GLY A N 1
ATOM 1809 C CA . GLY A 1 236 ? -15.244 -2.307 -17.023 1.00 95.50 236 GLY A CA 1
ATOM 1810 C C . GLY A 1 236 ? -16.237 -1.405 -16.283 1.00 95.50 236 GLY A C 1
ATOM 1811 O O . GLY A 1 236 ? -16.275 -0.209 -16.562 1.00 95.50 236 GLY A O 1
ATOM 1812 N N . GLU A 1 237 ? -16.976 -1.920 -15.298 1.00 97.00 237 GLU A N 1
ATOM 1813 C CA . GLU A 1 237 ? -17.992 -1.169 -14.544 1.00 97.00 237 GLU A CA 1
ATOM 1814 C C . GLU A 1 237 ? -17.617 -0.944 -13.074 1.00 97.00 237 GLU A C 1
ATOM 1816 O O . GLU A 1 237 ? -18.102 -0.003 -12.440 1.00 97.00 237 GLU A O 1
ATOM 1821 N N . SER A 1 238 ? -16.791 -1.823 -12.509 1.00 98.12 238 SER A N 1
ATOM 1822 C CA . SER A 1 238 ? -16.416 -1.839 -11.103 1.00 98.12 238 SER A CA 1
ATOM 1823 C C . SER A 1 238 ? -14.991 -2.338 -10.888 1.00 98.12 238 SER A C 1
ATOM 1825 O O . SER A 1 238 ? -14.445 -3.108 -11.677 1.00 98.12 238 SER A O 1
ATOM 1827 N N . VAL A 1 239 ? -14.380 -1.889 -9.793 1.00 98.50 239 VAL A N 1
ATOM 1828 C CA . VAL A 1 239 ? -13.037 -2.290 -9.364 1.00 98.50 239 VAL A CA 1
ATOM 1829 C C . VAL A 1 239 ? -13.114 -2.889 -7.971 1.00 98.50 239 VAL A C 1
ATOM 1831 O O . VAL A 1 239 ? -13.663 -2.284 -7.047 1.00 98.50 239 VAL A O 1
ATOM 1834 N N . LYS A 1 240 ? -12.501 -4.059 -7.802 1.00 98.12 240 LYS A N 1
ATOM 1835 C CA . LYS A 1 240 ? -12.281 -4.689 -6.497 1.00 98.12 240 LYS A CA 1
ATOM 1836 C C . LYS A 1 240 ? -10.798 -4.968 -6.327 1.00 98.12 240 LYS A C 1
ATOM 1838 O O . LYS A 1 240 ? -10.249 -5.830 -7.007 1.00 98.12 240 LYS A O 1
ATOM 1843 N N . ALA A 1 241 ? -10.158 -4.253 -5.411 1.00 97.69 241 ALA A N 1
ATOM 1844 C CA . ALA A 1 241 ? -8.761 -4.457 -5.059 1.00 97.69 241 ALA A CA 1
ATOM 1845 C C . ALA A 1 241 ? -8.645 -5.111 -3.676 1.00 97.69 241 ALA A C 1
ATOM 1847 O O . ALA A 1 241 ? -9.371 -4.754 -2.748 1.00 97.69 241 ALA A O 1
ATOM 1848 N N . ARG A 1 242 ? -7.724 -6.066 -3.528 1.00 97.75 242 ARG A N 1
ATOM 1849 C CA . ARG A 1 242 ? -7.448 -6.778 -2.270 1.00 97.75 242 ARG A CA 1
ATOM 1850 C C . ARG A 1 242 ? -5.941 -6.838 -2.062 1.00 97.75 242 ARG A C 1
ATOM 1852 O O . ARG A 1 242 ? -5.239 -7.473 -2.846 1.00 97.75 242 ARG A O 1
ATOM 1859 N N . TYR A 1 243 ? -5.434 -6.125 -1.061 1.00 96.44 243 TYR A N 1
ATOM 1860 C CA . TYR A 1 243 ? -3.996 -6.047 -0.780 1.00 96.44 243 TYR A CA 1
ATOM 1861 C C . TYR A 1 243 ? -3.721 -5.416 0.586 1.00 96.44 243 TYR A C 1
ATOM 1863 O O . TYR A 1 243 ? -4.622 -4.894 1.248 1.00 96.44 243 TYR A O 1
ATOM 1871 N N . GLY A 1 244 ? -2.456 -5.432 1.002 1.00 94.50 244 GLY A N 1
ATOM 1872 C CA . GLY A 1 244 ? -1.950 -4.757 2.200 1.00 94.50 244 GLY A CA 1
ATOM 1873 C C . GLY A 1 244 ? -1.978 -3.221 2.143 1.00 94.50 244 GLY A C 1
ATOM 1874 O O . GLY A 1 244 ? -0.943 -2.590 2.350 1.00 94.50 244 GLY A O 1
ATOM 1875 N N . CYS A 1 245 ? -3.117 -2.607 1.821 1.00 93.31 245 CYS A N 1
ATOM 1876 C CA . CYS A 1 245 ? -3.269 -1.159 1.665 1.00 93.31 245 CYS A CA 1
ATOM 1877 C C . CYS A 1 245 ? -3.023 -0.411 2.987 1.00 93.31 245 CYS A C 1
ATOM 1879 O O . CYS A 1 245 ? -3.670 -0.683 4.001 1.00 93.31 245 CYS A O 1
ATOM 1881 N N . GLN A 1 246 ? -2.097 0.554 2.979 1.00 91.19 246 GLN A N 1
ATOM 1882 C CA . GLN A 1 246 ? -1.744 1.326 4.175 1.00 91.19 246 GLN A CA 1
ATOM 1883 C C . GLN A 1 246 ? -2.496 2.666 4.273 1.00 91.19 246 GLN A C 1
ATOM 1885 O O . GLN A 1 246 ? -2.600 3.205 5.376 1.00 91.19 246 GLN A O 1
ATOM 1890 N N . ILE A 1 247 ? -3.025 3.195 3.159 1.00 90.06 247 ILE A N 1
ATOM 1891 C CA . ILE A 1 247 ? -3.743 4.480 3.104 1.00 90.06 247 ILE A CA 1
ATOM 1892 C C . ILE A 1 247 ? -4.988 4.423 2.198 1.00 90.06 247 ILE A C 1
ATOM 1894 O O . ILE A 1 247 ? -5.078 5.060 1.153 1.00 90.06 247 ILE A O 1
ATOM 1898 N N . GLN A 1 248 ? -6.005 3.688 2.653 1.00 91.44 248 GLN A N 1
ATOM 1899 C CA . GLN A 1 248 ? -7.209 3.347 1.880 1.00 91.44 248 GLN A CA 1
ATOM 1900 C C . GLN A 1 248 ? -7.888 4.554 1.238 1.00 91.44 248 GLN A C 1
ATOM 1902 O O . GLN A 1 248 ? -8.310 4.470 0.095 1.00 91.44 248 GLN A O 1
ATOM 1907 N N . THR A 1 249 ? -7.991 5.681 1.946 1.00 90.81 249 THR A N 1
ATOM 1908 C CA . THR A 1 249 ? -8.667 6.878 1.428 1.00 90.81 249 THR A CA 1
ATOM 1909 C C . THR A 1 249 ? -8.005 7.427 0.165 1.00 90.81 249 THR A C 1
ATOM 1911 O O . THR A 1 249 ? -8.703 7.898 -0.731 1.00 90.81 249 THR A O 1
ATOM 1914 N N . LEU A 1 250 ? -6.672 7.392 0.088 1.00 89.19 250 LEU A N 1
ATOM 1915 C CA . LEU A 1 250 ? -5.949 7.942 -1.057 1.00 89.19 250 LEU A CA 1
ATOM 1916 C C . LEU A 1 250 ? -5.875 6.938 -2.196 1.00 89.19 250 LEU A C 1
ATOM 1918 O O . LEU A 1 250 ? -6.192 7.310 -3.321 1.00 89.19 250 LEU A O 1
ATOM 1922 N N . ASP A 1 251 ? -5.572 5.675 -1.899 1.00 90.94 251 ASP A N 1
ATOM 1923 C CA . ASP A 1 251 ? -5.575 4.613 -2.907 1.00 90.94 251 ASP A CA 1
ATOM 1924 C C . ASP A 1 251 ? -6.969 4.449 -3.532 1.00 90.94 251 ASP A C 1
ATOM 1926 O O . ASP A 1 251 ? -7.096 4.270 -4.739 1.00 90.94 251 ASP A O 1
ATOM 1930 N N . HIS A 1 252 ? -8.041 4.562 -2.737 1.00 94.19 252 HIS A N 1
ATOM 1931 C CA . HIS A 1 252 ? -9.418 4.487 -3.236 1.00 94.19 252 HIS A CA 1
ATOM 1932 C C . HIS A 1 252 ? -9.713 5.622 -4.207 1.00 94.19 252 HIS A C 1
ATOM 1934 O O . HIS A 1 252 ? -10.171 5.368 -5.321 1.00 94.19 252 HIS A O 1
ATOM 1940 N N . LYS A 1 253 ? -9.375 6.860 -3.825 1.00 92.31 253 LYS A N 1
ATOM 1941 C CA . LYS A 1 253 ? -9.488 8.012 -4.720 1.00 92.31 253 LYS A CA 1
ATOM 1942 C C . LYS A 1 253 ? -8.667 7.806 -5.994 1.00 92.31 253 LYS A C 1
ATOM 1944 O O . LYS A 1 253 ? -9.162 8.077 -7.082 1.00 92.31 253 LYS A O 1
ATOM 1949 N N . GLN A 1 254 ? -7.436 7.333 -5.865 1.00 91.31 254 GLN A N 1
ATOM 1950 C CA . GLN A 1 254 ? -6.554 7.130 -7.002 1.00 91.31 254 GLN A CA 1
ATOM 1951 C C . GLN A 1 254 ? -7.093 6.060 -7.954 1.00 91.31 254 GLN A C 1
ATOM 1953 O O . GLN A 1 254 ? -7.072 6.269 -9.160 1.00 91.31 254 GLN A O 1
ATOM 1958 N N . LEU A 1 255 ? -7.620 4.943 -7.446 1.00 93.56 255 LEU A N 1
ATOM 1959 C CA . LEU A 1 255 ? -8.277 3.929 -8.272 1.00 93.56 255 LEU A CA 1
ATOM 1960 C C . LEU A 1 255 ? -9.530 4.491 -8.961 1.00 93.56 255 LEU A C 1
ATOM 1962 O O . LEU A 1 255 ? -9.735 4.201 -10.136 1.00 93.56 255 LEU A O 1
ATOM 1966 N N . CYS A 1 256 ? -10.324 5.332 -8.288 1.00 95.50 256 CYS A N 1
ATOM 1967 C CA . CYS A 1 256 ? -11.439 6.042 -8.930 1.00 95.50 256 CYS A CA 1
ATOM 1968 C C . CYS A 1 256 ? -10.950 6.904 -10.100 1.00 95.50 256 CYS A C 1
ATOM 1970 O O . CYS A 1 256 ? -11.481 6.796 -11.201 1.00 95.50 256 CYS A O 1
ATOM 1972 N N . ASP A 1 257 ? -9.912 7.716 -9.876 1.00 93.19 257 ASP A N 1
ATOM 1973 C CA . ASP A 1 257 ? -9.347 8.603 -10.897 1.00 93.19 257 ASP A CA 1
ATOM 1974 C C . ASP A 1 257 ? -8.735 7.799 -12.058 1.00 93.19 257 ASP A C 1
ATOM 1976 O O . ASP A 1 257 ? -8.951 8.118 -13.224 1.00 93.19 257 ASP A O 1
ATOM 1980 N N . LEU A 1 258 ? -7.995 6.729 -11.751 1.00 92.50 258 LEU A N 1
ATOM 1981 C CA . LEU A 1 258 ? -7.345 5.885 -12.746 1.00 92.50 258 LEU A CA 1
ATOM 1982 C C . LEU A 1 258 ? -8.363 5.149 -13.601 1.00 92.50 258 LEU A C 1
ATOM 1984 O O . LEU A 1 258 ? -8.150 5.073 -14.801 1.00 92.50 258 LEU A O 1
ATOM 1988 N N . PHE A 1 259 ? -9.432 4.595 -13.032 1.00 95.19 259 PHE A N 1
ATOM 1989 C CA . PHE A 1 259 ? -10.455 3.859 -13.784 1.00 95.19 259 PHE A CA 1
ATOM 1990 C C . PHE A 1 259 ? -11.602 4.734 -14.297 1.00 95.19 259 PHE A C 1
ATOM 1992 O O . PHE A 1 259 ? -12.438 4.225 -15.035 1.00 95.19 259 PHE A O 1
ATOM 1999 N N . GLU A 1 260 ? -11.613 6.026 -13.958 1.00 96.69 260 GLU A N 1
ATOM 2000 C CA . GLU A 1 260 ? -12.688 6.971 -14.290 1.00 96.69 260 GLU A CA 1
ATOM 2001 C C . GLU A 1 260 ? -14.060 6.500 -13.770 1.00 96.69 260 GLU A C 1
ATOM 2003 O O . GLU A 1 260 ? -15.094 6.659 -14.418 1.00 96.69 260 GLU A O 1
ATOM 2008 N N . LEU A 1 261 ? -14.065 5.908 -12.571 1.00 97.94 261 LEU A N 1
ATOM 2009 C CA . LEU A 1 261 ? -15.251 5.341 -11.928 1.00 97.94 261 LEU A CA 1
ATOM 2010 C C . LEU A 1 261 ? -15.667 6.153 -10.695 1.00 97.94 261 LEU A C 1
ATOM 2012 O O . LEU A 1 261 ? -14.810 6.695 -9.990 1.00 97.94 261 LEU A O 1
ATOM 2016 N N . PRO A 1 262 ? -16.974 6.224 -10.383 1.00 98.19 262 PRO A N 1
ATOM 2017 C CA . PRO A 1 262 ? -17.435 6.874 -9.167 1.00 98.19 262 PRO A CA 1
ATOM 2018 C C . PRO A 1 262 ? -17.067 6.054 -7.909 1.00 98.19 262 PRO A C 1
ATOM 2020 O O . PRO A 1 262 ? -16.884 4.834 -7.991 1.00 98.19 262 PRO A O 1
ATOM 2023 N N . PRO A 1 263 ? -16.991 6.694 -6.723 1.00 98.12 263 PRO A N 1
ATOM 2024 C CA . PRO A 1 263 ? -16.541 6.062 -5.477 1.00 98.12 263 PRO A CA 1
ATOM 2025 C C . PRO A 1 263 ? -17.239 4.753 -5.091 1.00 98.12 263 PRO A C 1
ATOM 2027 O O . PRO A 1 263 ? -16.609 3.864 -4.523 1.00 98.12 263 PRO A O 1
ATOM 2030 N N . ASP A 1 264 ? -18.531 4.620 -5.384 1.00 98.12 264 ASP A N 1
ATOM 2031 C CA . ASP A 1 264 ? -19.350 3.446 -5.064 1.00 98.12 264 ASP A CA 1
ATOM 2032 C C . ASP A 1 264 ? -19.043 2.225 -5.948 1.00 98.12 264 ASP A C 1
ATOM 2034 O O . ASP A 1 264 ? -19.402 1.099 -5.595 1.00 98.12 264 ASP A O 1
ATOM 2038 N N . LYS A 1 265 ? -18.338 2.428 -7.068 1.00 98.62 265 LYS A N 1
ATOM 2039 C CA . LYS A 1 265 ? -17.896 1.375 -7.993 1.00 98.62 265 LYS A CA 1
ATOM 2040 C C . LYS A 1 265 ? -16.485 0.865 -7.712 1.00 98.62 265 LYS A C 1
ATOM 2042 O O . LYS A 1 265 ? -16.050 -0.082 -8.361 1.00 98.62 265 LYS A O 1
ATOM 2047 N N . VAL A 1 266 ? -15.782 1.443 -6.739 1.00 98.50 266 VAL A N 1
ATOM 2048 C CA . VAL A 1 266 ? -14.421 1.047 -6.362 1.00 98.50 266 VAL A CA 1
ATOM 2049 C C . VAL A 1 266 ? -14.416 0.542 -4.925 1.00 98.50 266 VAL A C 1
ATOM 2051 O O . VAL A 1 266 ? -14.887 1.216 -4.011 1.00 98.50 266 VAL A O 1
ATOM 2054 N N . GLN A 1 267 ? -13.865 -0.649 -4.705 1.00 98.31 267 GLN A N 1
ATOM 2055 C CA . GLN A 1 267 ? -13.752 -1.264 -3.385 1.00 98.31 267 GLN A CA 1
ATOM 2056 C C . GLN A 1 267 ? -12.309 -1.684 -3.113 1.00 98.31 267 GLN A C 1
ATOM 2058 O O . GLN A 1 267 ? -11.661 -2.291 -3.966 1.00 98.31 267 GLN A O 1
ATOM 2063 N N . ILE A 1 268 ? -11.826 -1.389 -1.904 1.00 97.56 268 ILE A N 1
ATOM 2064 C CA . ILE A 1 268 ? -10.541 -1.872 -1.392 1.00 97.56 268 ILE A CA 1
ATOM 2065 C C . ILE A 1 268 ? -10.807 -2.729 -0.157 1.00 97.56 268 ILE A C 1
ATOM 2067 O O . ILE A 1 268 ? -11.268 -2.228 0.870 1.00 97.56 268 ILE A O 1
ATOM 2071 N N . GLU A 1 269 ? -10.466 -4.010 -0.234 1.00 97.31 269 GLU A N 1
ATOM 2072 C CA . GLU A 1 269 ? -10.366 -4.888 0.927 1.00 97.31 269 GLU A CA 1
ATOM 2073 C C . GLU A 1 269 ? -8.919 -4.873 1.431 1.00 97.31 269 GLU A C 1
ATOM 2075 O O . GLU A 1 269 ? -8.002 -5.383 0.783 1.00 97.31 269 GLU A O 1
ATOM 2080 N N . THR A 1 270 ? -8.696 -4.266 2.597 1.00 95.56 270 THR A N 1
ATOM 2081 C CA . THR A 1 270 ? -7.376 -4.319 3.235 1.00 95.56 270 THR A CA 1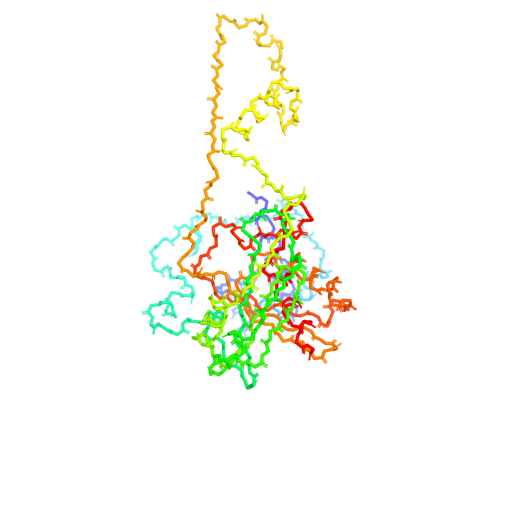
ATOM 2082 C C . THR A 1 270 ? -7.199 -5.654 3.941 1.00 95.56 270 THR A C 1
ATOM 2084 O O . THR A 1 270 ? -7.876 -5.928 4.933 1.00 95.56 270 THR A O 1
ATOM 2087 N N . ILE A 1 271 ? -6.257 -6.453 3.452 1.00 95.38 271 ILE A N 1
ATOM 2088 C CA . ILE A 1 271 ? -5.880 -7.742 4.043 1.00 95.38 271 ILE A CA 1
ATOM 2089 C C . ILE A 1 271 ? -4.510 -7.649 4.726 1.00 95.38 271 ILE A C 1
ATOM 2091 O O . ILE A 1 271 ? -3.916 -6.570 4.822 1.00 95.38 271 ILE A O 1
ATOM 2095 N N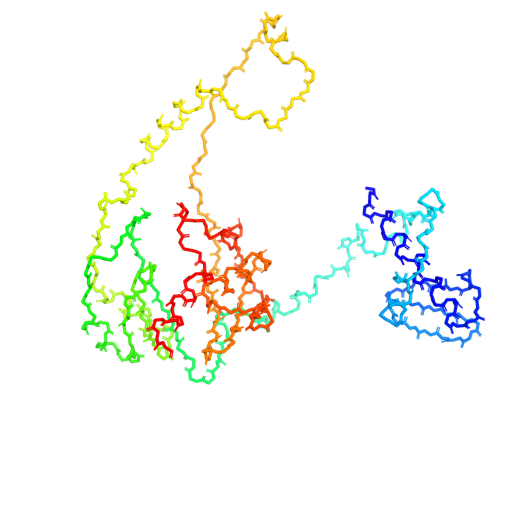 . LEU A 1 272 ? -4.020 -8.765 5.274 1.00 95.50 272 LEU A N 1
ATOM 2096 C CA . LEU A 1 272 ? -2.714 -8.787 5.927 1.00 95.50 272 LEU A CA 1
ATOM 2097 C C . LEU A 1 272 ? -1.593 -8.482 4.924 1.00 95.50 272 LEU A C 1
ATOM 2099 O O . LEU A 1 272 ? -1.681 -8.817 3.749 1.00 95.50 272 LEU A O 1
ATOM 2103 N N . ALA A 1 273 ? -0.530 -7.862 5.434 1.00 94.81 273 ALA A N 1
ATOM 2104 C CA . ALA A 1 273 ? 0.706 -7.598 4.709 1.00 94.81 273 ALA A CA 1
ATOM 2105 C C . ALA A 1 273 ? 1.892 -8.156 5.502 1.00 94.81 273 ALA A C 1
ATOM 2107 O O . ALA A 1 273 ? 1.947 -8.014 6.733 1.00 94.81 273 ALA A O 1
ATOM 2108 N N . GLY A 1 274 ? 2.874 -8.724 4.811 1.00 95.06 274 GLY A N 1
ATOM 2109 C CA . GLY A 1 274 ? 4.143 -9.217 5.355 1.00 95.06 274 GLY A CA 1
ATOM 2110 C C . GLY A 1 274 ? 5.174 -8.110 5.609 1.00 95.06 274 GLY A C 1
ATOM 2111 O O . GLY A 1 274 ? 6.378 -8.304 5.422 1.00 95.06 274 GLY A O 1
ATOM 2112 N N . GLY A 1 275 ? 4.702 -6.946 6.056 1.00 93.50 275 GLY A N 1
ATOM 2113 C CA . GLY A 1 275 ? 5.505 -5.748 6.283 1.00 93.50 275 GLY A CA 1
ATOM 2114 C C . GLY A 1 275 ? 5.366 -4.708 5.170 1.00 93.50 275 GLY A C 1
ATOM 2115 O O . GLY A 1 275 ? 4.946 -4.979 4.053 1.00 93.50 275 GLY A O 1
ATOM 2116 N N . SER A 1 276 ? 5.709 -3.468 5.506 1.00 90.56 276 SER A N 1
ATOM 2117 C CA . SER A 1 276 ? 5.702 -2.337 4.569 1.00 90.56 276 SER A CA 1
ATOM 2118 C C . SER A 1 276 ? 6.751 -1.315 4.981 1.00 90.56 276 SER A C 1
ATOM 2120 O O . SER A 1 276 ? 7.509 -0.832 4.148 1.00 90.56 276 SER A O 1
ATOM 2122 N N . PHE A 1 277 ? 6.811 -0.999 6.281 1.00 91.56 277 PHE A N 1
ATOM 2123 C CA . PHE A 1 277 ? 7.718 0.004 6.853 1.00 91.56 277 PHE A CA 1
ATOM 2124 C C . PHE A 1 277 ? 7.571 1.405 6.234 1.00 91.56 277 PHE A C 1
ATOM 2126 O O . PHE A 1 277 ? 8.448 2.240 6.402 1.00 91.56 277 PHE A O 1
ATOM 2133 N N . GLY A 1 278 ? 6.455 1.668 5.543 1.00 88.31 278 GLY A N 1
ATOM 2134 C CA . GLY A 1 278 ? 6.217 2.893 4.777 1.00 88.31 278 GLY A CA 1
ATOM 2135 C C . GLY A 1 278 ? 6.146 2.659 3.268 1.00 88.31 278 GLY A C 1
ATOM 2136 O O . GLY A 1 278 ? 5.550 3.471 2.576 1.00 88.31 278 GLY A O 1
ATOM 2137 N N . ARG A 1 279 ? 6.636 1.522 2.752 1.00 87.56 279 ARG A N 1
ATOM 2138 C CA . ARG A 1 279 ? 6.695 1.238 1.307 1.00 87.56 279 ARG A CA 1
ATOM 2139 C C . ARG A 1 279 ? 5.332 1.206 0.614 1.00 87.56 279 ARG A C 1
ATOM 2141 O O . ARG A 1 279 ? 5.270 1.492 -0.574 1.00 87.56 279 ARG A O 1
ATOM 2148 N N . ARG A 1 280 ? 4.274 0.822 1.335 1.00 88.12 280 ARG A N 1
ATOM 2149 C CA . ARG A 1 280 ? 2.880 0.796 0.857 1.00 88.12 280 ARG A CA 1
ATOM 2150 C C . ARG A 1 280 ? 2.115 2.101 1.151 1.00 88.12 280 ARG A C 1
ATOM 2152 O O . ARG A 1 280 ? 0.914 2.147 0.921 1.00 88.12 280 ARG A O 1
ATOM 2159 N N . ILE A 1 281 ? 2.781 3.134 1.686 1.00 82.50 281 ILE A N 1
ATOM 2160 C CA . ILE A 1 281 ? 2.304 4.525 1.637 1.00 82.50 281 ILE A CA 1
ATOM 2161 C C . ILE A 1 281 ? 3.045 5.174 0.480 1.00 82.50 281 ILE A C 1
ATOM 2163 O O . ILE A 1 281 ? 4.150 5.686 0.648 1.00 82.50 281 ILE A O 1
ATOM 2167 N N . ASP A 1 282 ? 2.444 5.142 -0.693 1.00 67.12 282 ASP A N 1
ATOM 2168 C CA . ASP A 1 282 ? 2.965 5.868 -1.836 1.00 67.12 282 ASP A CA 1
ATOM 2169 C C . ASP A 1 282 ? 1.804 6.667 -2.414 1.00 67.12 282 ASP A C 1
ATOM 2171 O O . ASP A 1 282 ? 0.760 6.123 -2.748 1.00 67.12 282 ASP A O 1
ATOM 2175 N N . LEU A 1 283 ? 1.934 7.992 -2.367 1.00 62.56 283 LEU A N 1
ATOM 2176 C CA . LEU A 1 283 ? 0.825 8.932 -2.553 1.00 62.56 283 LEU A CA 1
ATOM 2177 C C . LEU A 1 283 ? 0.553 9.219 -4.037 1.00 62.56 283 LEU A C 1
ATOM 2179 O O . LEU A 1 283 ? 0.004 10.275 -4.357 1.00 62.56 283 LEU A O 1
ATOM 2183 N N . GLY A 1 284 ? 1.004 8.342 -4.940 1.00 54.19 284 GLY A N 1
ATOM 2184 C CA . GLY A 1 284 ? 0.785 8.481 -6.376 1.00 54.19 284 GLY A CA 1
ATOM 2185 C C . GLY A 1 284 ? 1.299 9.787 -6.971 1.00 54.19 284 GLY A C 1
ATOM 2186 O O . GLY A 1 284 ? 0.696 10.314 -7.907 1.00 54.19 284 GLY A O 1
ATOM 2187 N N . ASN A 1 285 ? 2.365 10.369 -6.410 1.00 53.66 285 ASN A N 1
ATOM 2188 C CA . ASN A 1 285 ? 2.850 11.664 -6.872 1.00 53.66 285 ASN A CA 1
ATOM 2189 C C . ASN A 1 285 ? 3.597 11.496 -8.214 1.00 53.66 285 ASN A C 1
ATOM 2191 O O . ASN A 1 285 ? 4.525 10.682 -8.275 1.00 53.66 285 ASN A O 1
ATOM 2195 N N . PRO A 1 286 ? 3.285 12.298 -9.257 1.00 51.66 286 PRO A N 1
ATOM 2196 C CA . PRO A 1 286 ? 4.010 12.310 -10.535 1.00 51.66 286 PRO A CA 1
ATOM 2197 C C . PRO A 1 286 ? 5.541 12.418 -10.410 1.00 51.66 286 PRO A C 1
ATOM 2199 O O . PRO A 1 286 ? 6.253 12.024 -11.331 1.00 51.66 286 PRO A O 1
ATOM 2202 N N . THR A 1 287 ? 6.054 12.910 -9.279 1.00 43.69 287 THR A N 1
ATOM 2203 C CA . THR A 1 287 ? 7.490 13.031 -8.989 1.00 43.69 287 THR A CA 1
ATOM 2204 C C . THR A 1 287 ? 8.132 11.753 -8.425 1.00 43.69 287 THR A C 1
ATOM 2206 O O . THR A 1 287 ? 9.319 11.534 -8.647 1.00 43.69 287 THR A O 1
ATOM 2209 N N . LEU A 1 288 ? 7.394 10.909 -7.691 1.00 50.97 288 LEU A N 1
ATOM 2210 C CA . LEU A 1 288 ? 7.946 9.717 -7.010 1.00 50.97 288 LEU A CA 1
ATOM 2211 C C . LEU A 1 288 ? 7.738 8.413 -7.798 1.00 50.97 288 LEU A C 1
ATOM 2213 O O . LEU A 1 288 ? 8.400 7.411 -7.523 1.00 50.97 288 LEU A O 1
ATOM 2217 N N . GLY A 1 289 ? 6.906 8.462 -8.841 1.00 55.41 289 GLY A N 1
ATOM 2218 C CA . GLY A 1 289 ? 6.645 7.346 -9.742 1.00 55.41 289 GLY A CA 1
ATOM 2219 C C . GLY A 1 289 ? 5.398 6.543 -9.358 1.00 55.41 289 GLY A C 1
ATOM 2220 O O . GLY A 1 289 ? 4.683 6.901 -8.428 1.00 55.41 289 GLY A O 1
ATOM 2221 N N . PRO A 1 290 ? 5.091 5.485 -10.123 1.00 59.66 290 PRO A N 1
ATOM 2222 C CA . PRO A 1 290 ? 3.895 4.687 -9.910 1.00 59.66 290 PRO A CA 1
ATOM 2223 C C . PRO A 1 290 ? 4.004 3.817 -8.658 1.00 59.66 290 PRO A C 1
ATOM 2225 O O . PRO A 1 290 ? 4.954 3.034 -8.514 1.00 59.66 290 PRO A O 1
ATOM 2228 N N . ASP A 1 291 ? 2.988 3.923 -7.810 1.00 83.19 291 ASP A N 1
ATOM 2229 C CA . ASP A 1 291 ? 2.753 3.057 -6.663 1.00 83.19 291 ASP A CA 1
ATOM 2230 C C . ASP A 1 291 ? 2.106 1.717 -7.064 1.00 83.19 291 ASP A C 1
ATOM 2232 O O . ASP A 1 291 ? 1.877 1.413 -8.239 1.00 83.19 291 ASP A O 1
ATOM 2236 N N . LEU A 1 292 ? 1.822 0.888 -6.058 1.00 90.69 292 LEU A N 1
ATOM 2237 C CA . LEU A 1 292 ? 1.209 -0.421 -6.252 1.00 90.69 292 LEU A CA 1
ATOM 2238 C C . LEU A 1 292 ? -0.219 -0.339 -6.826 1.00 90.69 292 LEU A C 1
ATOM 2240 O O . LEU A 1 292 ? -0.579 -1.184 -7.642 1.00 90.69 292 LEU A O 1
ATOM 2244 N N . ALA A 1 293 ? -1.035 0.641 -6.429 1.00 91.38 293 ALA A N 1
ATOM 2245 C CA . ALA A 1 293 ? -2.394 0.791 -6.948 1.00 91.38 293 ALA A CA 1
ATOM 2246 C C . ALA A 1 293 ? -2.370 1.208 -8.427 1.00 91.38 293 ALA A C 1
ATOM 2248 O O . ALA A 1 293 ? -3.086 0.622 -9.243 1.00 91.38 293 ALA A O 1
ATOM 2249 N N . ALA A 1 294 ? -1.476 2.127 -8.795 1.00 90.44 294 ALA A N 1
ATOM 2250 C CA . ALA A 1 294 ? -1.214 2.510 -10.176 1.00 90.44 294 ALA A CA 1
ATOM 2251 C C . ALA A 1 294 ? -0.697 1.336 -11.023 1.00 90.44 2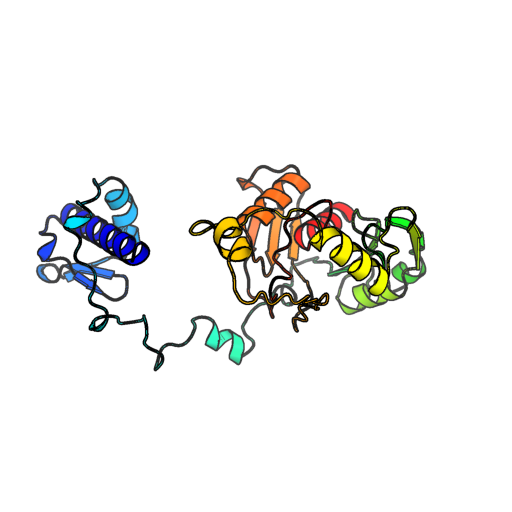94 ALA A C 1
ATOM 2253 O O . ALA A 1 294 ? -1.154 1.153 -12.152 1.00 90.44 294 ALA A O 1
ATOM 2254 N N . ASP A 1 295 ? 0.209 0.510 -10.493 1.00 92.50 295 ASP A N 1
ATOM 2255 C CA . ASP A 1 295 ? 0.691 -0.695 -11.180 1.00 92.50 295 ASP A CA 1
ATOM 2256 C C . ASP A 1 295 ? -0.423 -1.719 -11.414 1.00 92.50 295 ASP A C 1
ATOM 2258 O O . ASP A 1 295 ? -0.551 -2.240 -12.524 1.00 92.50 295 ASP A O 1
ATOM 2262 N N . MET A 1 296 ? -1.235 -2.006 -10.390 1.00 94.88 296 MET A N 1
ATOM 2263 C CA . MET A 1 296 ? -2.366 -2.928 -10.515 1.00 94.88 296 MET A CA 1
ATOM 2264 C C . MET A 1 296 ? -3.386 -2.412 -11.532 1.00 94.88 296 MET A C 1
ATOM 2266 O O . MET A 1 296 ? -3.855 -3.177 -12.374 1.00 94.88 296 MET A O 1
ATOM 2270 N N . ALA A 1 297 ? -3.689 -1.111 -11.504 1.00 94.88 297 ALA A N 1
ATOM 2271 C CA . ALA A 1 297 ? -4.587 -0.490 -12.469 1.00 94.88 297 ALA A CA 1
ATOM 2272 C C . ALA A 1 297 ? -4.034 -0.564 -13.898 1.00 94.88 297 ALA A C 1
ATOM 2274 O O . ALA A 1 297 ? -4.753 -0.925 -14.829 1.00 94.88 297 ALA A O 1
ATOM 2275 N N . ALA A 1 298 ? -2.745 -0.267 -14.077 1.00 93.94 298 ALA A N 1
ATOM 2276 C CA . ALA A 1 298 ? -2.086 -0.322 -15.375 1.00 93.94 298 ALA A CA 1
ATOM 2277 C C . ALA A 1 298 ? -2.028 -1.755 -15.933 1.00 93.94 298 ALA A C 1
ATOM 2279 O O . ALA A 1 298 ? -2.208 -1.947 -17.135 1.00 93.94 298 ALA A O 1
ATOM 2280 N N . ALA A 1 299 ? -1.819 -2.754 -15.071 1.00 96.00 299 ALA A N 1
ATOM 2281 C CA . ALA A 1 299 ? -1.886 -4.164 -15.437 1.00 96.00 299 ALA A CA 1
ATOM 2282 C C . ALA A 1 299 ? -3.306 -4.586 -15.849 1.00 96.00 299 ALA A C 1
ATOM 2284 O O . ALA A 1 299 ? -3.483 -5.156 -16.922 1.00 96.00 299 ALA A O 1
ATOM 2285 N N . ALA A 1 300 ? -4.331 -4.272 -15.055 1.00 95.81 300 ALA A N 1
ATOM 2286 C CA . ALA A 1 300 ? -5.709 -4.623 -15.405 1.00 95.81 300 ALA A CA 1
ATOM 2287 C C . ALA A 1 300 ? -6.148 -3.966 -16.723 1.00 95.81 300 ALA A C 1
ATOM 2289 O O . ALA A 1 300 ? -6.573 -4.650 -17.647 1.00 95.81 300 ALA A O 1
ATOM 2290 N N . LYS A 1 301 ? -5.911 -2.658 -16.883 1.00 94.31 301 LYS A N 1
ATOM 2291 C CA . LYS A 1 301 ? -6.202 -1.953 -18.141 1.00 94.31 301 LYS A CA 1
ATOM 2292 C C . LYS A 1 301 ? -5.413 -2.476 -19.338 1.00 94.31 301 LYS A C 1
ATOM 2294 O O . LYS A 1 301 ? -5.878 -2.384 -20.470 1.00 94.31 301 LYS A O 1
ATOM 2299 N N . GLY A 1 302 ? -4.197 -2.968 -19.109 1.00 94.06 302 GLY A N 1
ATOM 2300 C CA . GLY A 1 302 ? -3.321 -3.450 -20.170 1.00 94.06 302 GLY A CA 1
ATOM 2301 C C . GLY A 1 302 ? -3.806 -4.747 -20.818 1.00 94.06 302 GLY A C 1
ATOM 2302 O O . GLY A 1 302 ? -3.534 -4.959 -22.004 1.00 94.06 302 GLY A O 1
ATOM 2303 N N . ILE A 1 303 ? -4.498 -5.609 -20.063 1.00 93.50 303 ILE A N 1
ATOM 2304 C CA . ILE A 1 303 ? -5.047 -6.865 -20.588 1.00 93.50 303 ILE A CA 1
ATOM 2305 C C . ILE A 1 303 ? -6.456 -6.705 -21.171 1.00 93.50 303 ILE A C 1
ATOM 2307 O O . ILE A 1 303 ? -6.760 -7.414 -22.132 1.00 93.50 303 ILE A O 1
ATOM 2311 N N . GLY A 1 304 ? -7.227 -5.724 -20.686 1.00 86.75 304 GLY A N 1
ATOM 2312 C CA . GLY A 1 304 ? -8.617 -5.487 -21.084 1.00 86.75 304 GLY A CA 1
ATOM 2313 C C . GLY A 1 304 ? -9.554 -6.211 -20.143 1.00 86.75 304 GLY A C 1
ATOM 2314 O O . GLY A 1 304 ? -10.023 -7.300 -20.536 1.00 86.75 304 GLY A O 1
#

Organism: Serratia marcescens (NCBI:txid615)